Protein AF-A0A2D6DS11-F1 (afdb_monomer_lite)

Radius of gyration: 36.13 Å; chains: 1; bounding box: 63×79×115 Å

Foldseek 3Di:
DVVVVVVVVLLVVLCVLLDVVLNVVLVVLVVVLVVLVVVLVVLCFAAFDDFCQLVQLLVLCVVDPPNLVLLQAAQDDLVVLLVVLCVSRPDNRHNVLVSVLSSVSSNGHPVVCVVDDLVVSCVVSVVSLVVSVVSLVVSLVSLVCLLVSLLVSLVSLLVCLVVVQDPPDPPVVVSVVSSVVSNVSSNVSNVVSVVVSVVSVVCSVPPSVVRSVSSVVSVVSSSVSSVVSNVPPPPPDDDDDDDDDDDDDDDDDDDDDDDDDDDDDDDDDDDDDDDDDD

pLDDT: mean 72.28, std 18.12, range [28.44, 89.31]

Secondary structure (DSSP, 8-state):
-HHHHHHHHHHHHHHHHH-HHHHHHHHHHHHHHHHHHHHHHHHHHHH---TTHHHHHHHHHHH-HHHHHHHHH----HHHHHHHHHHHSS-TTS-HHHHHHHHHHHHS-GGGTTTS-TTGGGHHHHHHHHHHHHHHHHHHHHHHHHHHHHHHHHHHHHHHHHHH--TT-S-HHHHHHHHHHHHHHHHHHHHHHHHHHHHHHHHHHHTHHHHHHHHHHHHHHHHHHHHHHHHT--STT-----------------------------------------

Structure (mmCIF, N/CA/C/O backbone):
data_AF-A0A2D6DS11-F1
#
_entry.id   AF-A0A2D6DS11-F1
#
loop_
_atom_site.group_PDB
_atom_site.id
_atom_site.type_symbol
_atom_site.label_atom_id
_atom_site.label_alt_id
_atom_site.label_comp_id
_atom_site.label_asym_id
_atom_site.label_entity_id
_atom_site.label_seq_id
_atom_site.pdbx_PDB_ins_code
_atom_site.Cartn_x
_atom_site.Cartn_y
_atom_site.Cartn_z
_atom_site.occupancy
_atom_site.B_iso_or_equiv
_atom_site.auth_seq_id
_atom_site.auth_comp_id
_atom_site.auth_asym_id
_atom_site.auth_atom_id
_atom_site.pdbx_PDB_model_num
ATOM 1 N N . MET A 1 1 ? -1.627 20.306 -13.281 1.00 49.75 1 MET A N 1
ATOM 2 C CA . MET A 1 1 ? -2.005 19.148 -14.125 1.00 49.75 1 MET A CA 1
ATOM 3 C C . MET A 1 1 ? -0.949 18.882 -15.191 1.00 49.75 1 MET A C 1
ATOM 5 O O . MET A 1 1 ? -0.806 17.739 -15.598 1.00 49.75 1 MET A O 1
ATOM 9 N N . ASP A 1 2 ? -0.158 19.887 -15.561 1.00 54.09 2 ASP A N 1
ATOM 10 C CA . ASP A 1 2 ? 0.800 19.848 -16.676 1.00 54.09 2 ASP A CA 1
ATOM 11 C C . ASP A 1 2 ? 1.932 18.827 -16.492 1.00 54.09 2 ASP A C 1
ATOM 13 O O . ASP A 1 2 ? 2.337 18.173 -17.442 1.00 54.09 2 ASP A O 1
ATOM 17 N N . PHE A 1 3 ? 2.372 18.584 -15.253 1.00 51.09 3 PHE A N 1
ATOM 18 C CA . PHE A 1 3 ? 3.376 17.553 -14.952 1.00 51.09 3 PHE A CA 1
ATOM 19 C C . PHE A 1 3 ? 2.877 16.122 -15.220 1.00 51.09 3 PHE A C 1
ATOM 21 O O . PHE A 1 3 ? 3.623 15.285 -15.715 1.00 51.09 3 PHE A O 1
ATOM 28 N N . LEU A 1 4 ? 1.605 15.836 -14.919 1.00 52.50 4 LEU A N 1
ATOM 29 C CA . LEU A 1 4 ? 1.001 14.526 -15.189 1.00 52.50 4 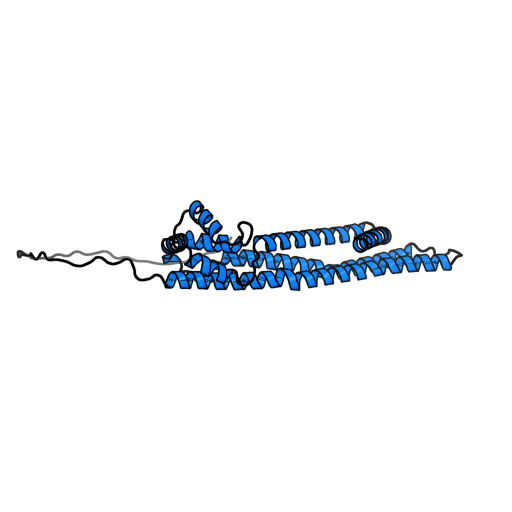LEU A CA 1
ATOM 30 C C . LEU A 1 4 ? 0.768 14.318 -16.685 1.00 52.50 4 LEU A C 1
ATOM 32 O O . LEU A 1 4 ? 0.926 13.199 -17.163 1.00 52.50 4 LEU A O 1
ATOM 36 N N . PHE A 1 5 ? 0.414 15.387 -17.401 1.00 64.31 5 PHE A N 1
ATOM 37 C CA . PHE A 1 5 ? 0.236 15.354 -18.848 1.00 64.31 5 PHE A CA 1
ATOM 38 C C . PHE A 1 5 ? 1.570 15.113 -19.561 1.00 64.31 5 PHE A C 1
ATOM 40 O O . PHE A 1 5 ? 1.657 14.190 -20.363 1.00 64.31 5 PHE A O 1
ATOM 47 N N . HIS A 1 6 ? 2.631 15.826 -19.164 1.00 61.16 6 HIS A N 1
ATOM 48 C CA . HIS A 1 6 ? 3.979 15.573 -19.669 1.00 61.16 6 HIS A CA 1
ATOM 49 C C . HIS A 1 6 ? 4.451 14.154 -19.373 1.00 61.16 6 HIS A C 1
ATOM 51 O O . HIS A 1 6 ? 4.931 13.492 -20.279 1.00 61.16 6 HIS A O 1
ATOM 57 N N . ILE A 1 7 ? 4.249 13.635 -18.155 1.00 62.66 7 ILE A N 1
ATOM 58 C CA . ILE A 1 7 ? 4.592 12.237 -17.856 1.00 62.66 7 ILE A CA 1
ATOM 59 C C . ILE A 1 7 ? 3.865 11.277 -18.797 1.00 62.66 7 ILE A C 1
ATOM 61 O O . ILE A 1 7 ? 4.486 10.321 -19.244 1.00 62.66 7 ILE A O 1
ATOM 65 N N . PHE A 1 8 ? 2.584 11.515 -19.095 1.00 62.72 8 PHE A N 1
ATOM 66 C CA . PHE A 1 8 ? 1.786 10.668 -19.986 1.00 62.72 8 PHE A CA 1
ATOM 67 C C . PHE A 1 8 ? 2.261 10.730 -21.441 1.00 62.72 8 PHE A C 1
ATOM 69 O O . PHE A 1 8 ? 2.327 9.701 -22.110 1.00 62.72 8 PHE A O 1
ATOM 76 N N . GLU A 1 9 ? 2.619 11.922 -21.911 1.00 64.31 9 GLU A N 1
ATOM 77 C CA . GLU A 1 9 ? 3.164 12.162 -23.246 1.00 64.31 9 GLU A CA 1
ATOM 78 C C . GLU A 1 9 ? 4.527 11.477 -23.405 1.00 64.31 9 GLU A C 1
ATOM 80 O O . GLU A 1 9 ? 4.703 10.656 -24.305 1.00 64.31 9 GLU A O 1
ATOM 85 N N . THR A 1 10 ? 5.428 11.660 -22.433 1.00 61.72 10 THR A N 1
ATOM 86 C CA . THR A 1 10 ? 6.714 10.950 -22.397 1.00 61.72 10 THR A CA 1
ATOM 87 C C . THR A 1 10 ? 6.508 9.434 -22.301 1.00 61.72 10 THR A C 1
ATOM 89 O O . THR A 1 10 ? 7.254 8.660 -22.892 1.00 61.72 10 THR A O 1
ATOM 92 N N . PHE A 1 11 ? 5.463 8.971 -21.607 1.00 64.25 11 PHE A N 1
ATOM 93 C CA . PHE A 1 11 ? 5.111 7.549 -21.547 1.00 64.25 11 PHE A CA 1
ATOM 94 C C . PHE A 1 11 ? 4.680 6.998 -22.910 1.00 64.25 11 PHE A C 1
ATOM 96 O O . PHE A 1 11 ? 5.056 5.881 -23.268 1.00 64.25 11 PHE A O 1
ATOM 103 N N . SER A 1 12 ? 3.893 7.767 -23.664 1.00 63.47 12 SER A N 1
ATOM 104 C CA . SER A 1 12 ? 3.411 7.403 -24.999 1.00 63.47 12 SER A CA 1
ATOM 105 C C . SER A 1 12 ? 4.563 7.300 -26.005 1.00 63.47 12 SER A C 1
ATOM 107 O O . SER A 1 12 ? 4.608 6.364 -26.801 1.00 63.47 12 SER A O 1
ATOM 109 N N . GLU A 1 13 ? 5.532 8.213 -25.933 1.00 62.81 13 GLU A N 1
ATOM 110 C CA . GLU A 1 13 ? 6.729 8.193 -26.787 1.00 62.81 13 GLU A CA 1
ATOM 111 C C . GLU A 1 13 ? 7.667 7.026 -26.446 1.00 62.81 13 GLU A C 1
ATOM 113 O O . GLU A 1 13 ? 8.187 6.341 -27.321 1.00 62.81 13 GLU A O 1
ATOM 118 N N . ILE A 1 14 ? 7.826 6.714 -25.162 1.00 62.84 14 ILE A N 1
ATOM 119 C CA . ILE A 1 14 ? 8.692 5.616 -24.710 1.00 62.84 14 ILE A CA 1
ATOM 120 C C . ILE A 1 14 ? 8.101 4.245 -25.031 1.00 62.84 14 ILE A C 1
ATOM 122 O O . ILE A 1 14 ? 8.820 3.297 -25.360 1.00 62.84 14 ILE A O 1
ATOM 126 N N . THR A 1 15 ? 6.778 4.119 -24.935 1.00 62.16 15 THR A N 1
ATOM 127 C CA . THR A 1 15 ? 6.083 2.860 -25.221 1.00 62.16 15 THR A CA 1
ATOM 128 C C . THR A 1 15 ? 6.059 2.533 -26.714 1.00 62.16 15 THR A C 1
ATOM 130 O O . THR A 1 15 ? 6.108 1.350 -27.063 1.00 62.16 15 THR A O 1
ATOM 133 N N . SER A 1 16 ? 6.074 3.537 -27.599 1.00 63.59 16 SER A N 1
ATOM 134 C CA . SER A 1 16 ? 6.241 3.322 -29.044 1.00 63.59 16 SER A CA 1
ATOM 135 C C . SER A 1 16 ? 7.683 2.923 -29.412 1.00 63.59 16 SER A C 1
ATOM 137 O O . SER A 1 16 ? 7.885 2.061 -30.279 1.00 63.59 16 SER A O 1
ATOM 139 N N . ALA A 1 17 ? 8.678 3.459 -28.693 1.00 62.41 17 ALA A N 1
ATOM 140 C CA . ALA A 1 17 ? 10.100 3.206 -28.923 1.00 62.41 17 ALA A CA 1
ATOM 141 C C . ALA A 1 17 ? 10.572 1.818 -28.447 1.00 62.41 17 ALA A C 1
ATOM 143 O O . ALA A 1 17 ? 11.300 1.136 -29.156 1.00 62.41 17 ALA A O 1
ATOM 144 N N . ILE A 1 18 ? 10.129 1.309 -27.298 1.00 64.44 18 ILE A N 1
ATOM 145 C CA . ILE A 1 18 ? 10.738 0.095 -26.696 1.00 64.44 18 ILE A CA 1
ATOM 146 C C . ILE A 1 18 ? 10.014 -1.204 -27.091 1.00 64.44 18 ILE A C 1
ATOM 148 O O . ILE A 1 18 ? 10.528 -2.311 -26.920 1.00 64.44 18 ILE A O 1
ATOM 152 N N . GLY A 1 19 ? 8.840 -1.068 -27.710 1.00 69.44 19 GLY A N 1
ATOM 153 C CA . GLY A 1 19 ? 8.043 -2.174 -28.224 1.00 69.44 19 GLY A CA 1
ATOM 154 C C . GLY A 1 19 ? 6.839 -2.497 -27.342 1.00 69.44 19 GLY A C 1
ATOM 155 O O . GLY A 1 19 ? 6.868 -2.417 -26.112 1.00 69.44 19 GLY A O 1
ATOM 156 N N . TRP A 1 20 ? 5.757 -2.907 -28.003 1.00 75.69 20 TRP A N 1
ATOM 157 C CA . TRP A 1 20 ? 4.436 -3.101 -27.402 1.00 75.69 20 TRP A CA 1
ATOM 158 C C . TRP A 1 20 ? 4.410 -4.111 -26.242 1.00 75.69 20 TRP A C 1
ATOM 160 O O . TRP A 1 20 ? 3.654 -3.929 -25.291 1.00 75.69 20 TRP A O 1
ATOM 170 N N . ILE A 1 21 ? 5.259 -5.144 -26.278 1.00 73.88 21 ILE A N 1
ATOM 171 C CA . ILE A 1 21 ? 5.338 -6.175 -25.228 1.00 73.88 21 ILE A CA 1
ATOM 172 C C . ILE A 1 21 ? 5.844 -5.573 -23.912 1.00 73.88 21 ILE A C 1
ATOM 174 O O . ILE A 1 21 ? 5.263 -5.815 -22.853 1.00 73.88 21 ILE A O 1
ATOM 178 N N . PHE A 1 22 ? 6.901 -4.758 -23.974 1.00 74.25 22 PHE A N 1
ATOM 179 C CA . PHE A 1 22 ? 7.454 -4.093 -22.797 1.00 74.25 22 PHE A CA 1
ATOM 180 C C . PHE A 1 22 ? 6.475 -3.060 -22.240 1.00 74.25 22 PHE A C 1
ATOM 182 O O . PHE A 1 22 ? 6.207 -3.044 -21.038 1.00 74.25 22 PHE A O 1
ATOM 189 N N . ALA A 1 23 ? 5.888 -2.253 -23.127 1.00 75.44 23 ALA A N 1
ATOM 190 C CA . ALA A 1 23 ? 4.854 -1.291 -22.772 1.00 75.44 23 ALA A CA 1
ATOM 191 C C . ALA A 1 23 ? 3.698 -1.960 -22.014 1.00 75.44 23 ALA A C 1
ATOM 193 O O . ALA A 1 23 ? 3.282 -1.481 -20.960 1.00 75.44 23 ALA A O 1
ATOM 194 N N . LEU A 1 24 ? 3.227 -3.110 -22.502 1.00 80.81 24 LEU A N 1
ATOM 195 C CA . LEU A 1 24 ? 2.146 -3.865 -21.878 1.00 80.81 24 LEU A CA 1
ATOM 196 C C . LEU A 1 24 ? 2.554 -4.411 -20.502 1.00 80.81 24 LEU A C 1
ATOM 198 O O . LEU A 1 24 ? 1.813 -4.226 -19.539 1.00 80.81 24 LEU A O 1
ATOM 202 N N . ALA A 1 25 ? 3.738 -5.017 -20.372 1.00 78.19 25 ALA A N 1
ATOM 203 C CA . ALA A 1 25 ? 4.233 -5.534 -19.092 1.00 78.19 25 ALA A CA 1
ATOM 204 C C . ALA A 1 25 ? 4.414 -4.425 -18.037 1.00 78.19 25 ALA A C 1
ATOM 206 O O . ALA A 1 25 ? 4.055 -4.597 -16.865 1.00 78.19 25 ALA A O 1
ATOM 207 N N . PHE A 1 26 ? 4.925 -3.267 -18.455 1.00 79.88 26 PHE A N 1
ATOM 208 C CA . PHE A 1 26 ? 5.102 -2.111 -17.586 1.00 79.88 26 PHE A CA 1
ATOM 209 C C . PHE A 1 26 ? 3.752 -1.511 -17.168 1.00 79.88 26 PHE A C 1
ATOM 211 O O . PHE A 1 26 ? 3.515 -1.314 -15.975 1.00 79.88 26 PHE A O 1
ATOM 218 N N . CYS A 1 27 ? 2.816 -1.333 -18.106 1.00 82.44 27 CYS A N 1
ATOM 219 C CA . CYS A 1 27 ? 1.452 -0.883 -17.813 1.00 82.44 27 CYS A CA 1
ATOM 220 C C . CYS A 1 27 ? 0.720 -1.829 -16.855 1.00 82.44 27 CYS A C 1
ATOM 222 O O . CYS A 1 27 ? 0.126 -1.370 -15.881 1.00 82.44 27 CYS A O 1
ATOM 224 N N . VAL A 1 28 ? 0.796 -3.145 -17.075 1.00 85.88 28 VAL A N 1
ATOM 225 C CA . VAL A 1 28 ? 0.201 -4.144 -16.171 1.00 85.88 28 VAL A CA 1
ATOM 226 C C . VAL A 1 28 ? 0.793 -4.017 -14.766 1.00 85.88 28 VAL A C 1
ATOM 228 O O . VAL A 1 28 ? 0.046 -4.005 -13.787 1.00 85.88 28 VAL A O 1
ATOM 231 N N . SER A 1 29 ? 2.111 -3.839 -14.652 1.00 82.88 29 SER A N 1
ATOM 232 C CA . SER A 1 29 ? 2.785 -3.645 -13.362 1.00 82.88 29 SER A CA 1
ATOM 233 C C . SER A 1 29 ? 2.299 -2.383 -12.639 1.00 82.88 29 SER A C 1
ATOM 235 O O . SER A 1 29 ? 2.034 -2.426 -11.436 1.00 82.88 29 SER A O 1
ATOM 237 N N . LEU A 1 30 ? 2.111 -1.273 -13.362 1.00 84.25 30 LEU A N 1
ATOM 238 C CA . LEU A 1 30 ? 1.575 -0.032 -12.795 1.00 84.25 30 LEU A CA 1
ATOM 239 C C . LEU A 1 30 ? 0.110 -0.153 -12.379 1.00 84.25 30 LEU A C 1
ATOM 241 O O . LEU A 1 30 ? -0.262 0.345 -11.318 1.00 84.25 30 LEU A O 1
ATOM 245 N N . VAL A 1 31 ? -0.717 -0.839 -13.170 1.00 87.81 31 VAL A N 1
ATOM 246 C CA . VAL A 1 31 ? -2.123 -1.089 -12.826 1.00 87.81 31 VAL A CA 1
ATOM 247 C C . VAL A 1 31 ? -2.218 -1.938 -11.560 1.00 87.81 31 VAL A C 1
ATOM 249 O O . VAL A 1 31 ? -2.961 -1.585 -10.645 1.00 87.81 31 VAL A O 1
ATOM 252 N N . ILE A 1 32 ? -1.425 -3.009 -11.454 1.00 88.00 32 ILE A N 1
ATOM 253 C CA . ILE A 1 32 ? -1.359 -3.836 -10.242 1.00 88.00 32 ILE A CA 1
ATOM 254 C C . ILE A 1 32 ? -0.938 -2.982 -9.040 1.00 88.00 32 ILE A C 1
ATOM 256 O O . ILE A 1 32 ? -1.587 -3.033 -7.994 1.00 88.00 32 ILE A O 1
ATOM 260 N N . LEU A 1 33 ? 0.100 -2.154 -9.190 1.00 86.62 33 LEU A N 1
ATOM 261 C CA . LEU A 1 33 ? 0.568 -1.258 -8.133 1.00 86.62 33 LEU A CA 1
ATOM 262 C C . LEU A 1 33 ? -0.535 -0.282 -7.685 1.00 86.62 33 LEU A C 1
ATOM 264 O O . LEU A 1 33 ? -0.774 -0.132 -6.485 1.00 86.62 33 LEU A O 1
ATOM 268 N N . ALA A 1 34 ? -1.249 0.331 -8.631 1.00 86.19 34 ALA A N 1
ATOM 269 C CA . ALA A 1 34 ? -2.346 1.256 -8.360 1.00 86.19 34 ALA A CA 1
ATOM 270 C C . ALA A 1 34 ? -3.523 0.575 -7.642 1.00 86.19 34 ALA A C 1
ATOM 272 O O . ALA A 1 34 ? -4.052 1.124 -6.674 1.00 86.19 34 ALA A O 1
ATOM 273 N N . ILE A 1 35 ? -3.897 -0.642 -8.054 1.00 87.75 35 ILE A N 1
ATOM 274 C CA . ILE A 1 35 ? -4.943 -1.438 -7.393 1.00 87.75 35 ILE A CA 1
ATOM 275 C C . ILE A 1 35 ? -4.539 -1.760 -5.950 1.00 87.75 35 ILE A C 1
ATOM 277 O O . ILE A 1 35 ? -5.343 -1.602 -5.028 1.00 87.75 35 ILE A O 1
ATOM 281 N N . LEU A 1 36 ? -3.291 -2.181 -5.722 1.00 86.69 36 LEU A N 1
ATOM 282 C CA . LEU A 1 36 ? -2.792 -2.491 -4.380 1.00 86.69 36 LEU A CA 1
ATOM 283 C C . LEU A 1 36 ? -2.757 -1.250 -3.477 1.00 86.69 36 LEU A C 1
ATOM 285 O O . LEU A 1 36 ? -3.145 -1.334 -2.305 1.00 86.69 36 LEU A O 1
ATOM 289 N N . LEU A 1 37 ? -2.346 -0.099 -4.018 1.00 85.94 37 LEU A N 1
ATOM 290 C CA . LEU A 1 37 ? -2.371 1.193 -3.329 1.00 85.94 37 LEU A CA 1
ATOM 291 C C . LEU A 1 37 ? -3.800 1.595 -2.953 1.00 85.94 37 LEU A C 1
ATOM 293 O O . LEU A 1 37 ? -4.064 1.877 -1.783 1.00 85.94 37 LEU A O 1
ATOM 297 N N . ALA A 1 38 ? -4.732 1.555 -3.908 1.00 85.69 38 ALA A N 1
ATOM 298 C CA . ALA A 1 38 ? -6.133 1.904 -3.686 1.00 85.69 38 ALA A CA 1
ATOM 299 C C . ALA A 1 38 ? -6.785 0.994 -2.636 1.00 85.69 38 ALA A C 1
ATOM 301 O O . ALA A 1 38 ? -7.394 1.487 -1.684 1.00 85.69 38 ALA A O 1
ATOM 302 N N . ASN A 1 39 ? -6.589 -0.323 -2.744 1.00 86.62 39 ASN A N 1
ATOM 303 C CA . ASN A 1 39 ? -7.097 -1.292 -1.772 1.00 86.62 39 ASN A CA 1
ATOM 304 C C . ASN A 1 39 ? -6.519 -1.050 -0.374 1.00 86.62 39 ASN A C 1
ATOM 306 O O . ASN A 1 39 ? -7.252 -1.082 0.618 1.00 86.62 39 ASN A O 1
ATOM 310 N N . SER A 1 40 ? -5.218 -0.765 -0.280 1.00 83.19 40 SER A N 1
ATOM 311 C CA . SER A 1 40 ? -4.571 -0.466 1.000 1.00 83.19 40 SER A CA 1
ATOM 312 C C . SER A 1 40 ? -5.107 0.833 1.604 1.00 83.19 40 SER A C 1
ATOM 314 O O . SER A 1 40 ? -5.421 0.855 2.791 1.00 83.19 40 SER A O 1
ATOM 316 N N . MET A 1 41 ? -5.303 1.888 0.803 1.00 84.12 41 MET A N 1
ATOM 317 C CA . MET A 1 41 ? -5.896 3.151 1.260 1.00 84.12 41 MET A CA 1
ATOM 318 C C . MET A 1 41 ? -7.349 2.994 1.703 1.00 84.12 41 MET A C 1
ATOM 320 O O . MET A 1 41 ? -7.733 3.555 2.727 1.00 84.12 41 MET A O 1
ATOM 324 N N . GLN A 1 42 ? -8.161 2.228 0.973 1.00 85.88 42 GLN A N 1
ATOM 325 C CA . GLN A 1 42 ? -9.547 1.964 1.359 1.00 85.88 42 GLN A CA 1
ATOM 326 C C . GLN A 1 42 ? -9.621 1.211 2.689 1.00 85.88 42 GLN A C 1
ATOM 328 O O . GLN A 1 42 ? -10.400 1.593 3.565 1.00 85.88 42 GLN A O 1
ATOM 333 N N . ARG A 1 43 ? -8.772 0.193 2.881 1.00 82.44 43 ARG A N 1
ATOM 334 C CA . ARG A 1 43 ? -8.664 -0.516 4.164 1.00 82.44 43 ARG A CA 1
ATOM 335 C C . ARG A 1 43 ? -8.208 0.425 5.276 1.00 82.44 43 ARG A C 1
ATOM 337 O O . ARG A 1 43 ? -8.847 0.468 6.321 1.00 82.44 43 ARG A O 1
ATOM 344 N N . LEU A 1 44 ? -7.187 1.246 5.037 1.00 82.88 44 LEU A N 1
ATOM 345 C CA . LEU A 1 44 ? -6.727 2.242 6.008 1.00 82.88 44 LEU A CA 1
ATOM 346 C C . LEU A 1 44 ? -7.824 3.250 6.369 1.00 82.88 44 LEU A C 1
ATOM 348 O O . LEU A 1 44 ? -7.975 3.604 7.529 1.00 82.88 44 LEU A O 1
ATOM 352 N N . LYS A 1 45 ? -8.623 3.699 5.399 1.00 84.62 45 LYS A N 1
ATOM 353 C CA . LYS A 1 45 ? -9.725 4.640 5.638 1.00 84.62 45 LYS A CA 1
ATOM 354 C C . LYS A 1 45 ? -10.847 4.010 6.468 1.00 84.62 45 LYS A C 1
ATOM 356 O O . LYS A 1 45 ? -11.466 4.705 7.269 1.00 84.62 45 LYS A O 1
ATOM 361 N N . LYS A 1 46 ? -11.108 2.715 6.269 1.00 83.50 46 LYS A N 1
ATOM 362 C CA . LYS A 1 46 ? -12.163 1.962 6.965 1.00 83.50 46 LYS A CA 1
ATOM 363 C C . LYS A 1 46 ? -11.762 1.569 8.392 1.00 83.50 46 LYS A C 1
ATOM 365 O O . LYS A 1 46 ? -12.571 1.684 9.312 1.00 83.50 46 LYS A O 1
ATOM 370 N N . TYR A 1 47 ? -10.526 1.106 8.570 1.00 81.06 47 TYR A N 1
ATOM 371 C CA . TYR A 1 47 ? -10.037 0.531 9.829 1.00 81.06 47 TYR A CA 1
ATOM 372 C C . TYR A 1 47 ? -9.133 1.470 10.632 1.00 81.06 47 TYR A C 1
ATOM 374 O O . TYR A 1 47 ? -9.043 1.322 11.846 1.00 81.06 47 TYR A O 1
ATOM 382 N N . GLY A 1 48 ? -8.491 2.440 9.980 1.00 78.00 48 GLY A N 1
ATOM 383 C CA . GLY A 1 48 ? -7.514 3.324 10.607 1.00 78.00 48 GLY A CA 1
ATOM 384 C C . GLY A 1 48 ? -8.106 4.205 11.700 1.00 78.00 48 GLY A C 1
ATOM 385 O O . GLY A 1 48 ? -9.313 4.466 11.749 1.00 78.00 48 GLY A O 1
ATOM 386 N N . CYS A 1 49 ? -7.233 4.681 12.581 1.00 82.44 49 CYS A N 1
ATOM 387 C CA . CYS A 1 49 ? -7.578 5.558 13.690 1.00 82.44 49 CYS A CA 1
ATOM 388 C C . CYS A 1 49 ? -6.617 6.738 13.814 1.00 82.44 49 CYS A C 1
ATOM 390 O O . CYS A 1 49 ? -5.538 6.773 13.225 1.00 82.44 49 CYS A O 1
ATOM 392 N N . LYS A 1 50 ? -7.055 7.736 14.579 1.00 84.00 50 LYS A N 1
ATOM 393 C CA . LYS A 1 50 ? -6.181 8.803 15.057 1.00 84.00 50 LYS A CA 1
ATOM 394 C C . LYS A 1 50 ? -5.582 8.367 16.392 1.00 84.00 50 LYS A C 1
ATOM 396 O O . LYS A 1 50 ? -6.238 7.653 17.145 1.00 84.00 50 LYS A O 1
ATOM 401 N N . ALA A 1 51 ? -4.370 8.831 16.678 1.00 83.50 51 ALA A N 1
ATOM 402 C CA . ALA A 1 51 ? -3.793 8.687 18.008 1.00 83.50 51 ALA A CA 1
ATOM 403 C C . ALA A 1 51 ? -4.684 9.396 19.047 1.00 83.50 51 ALA A C 1
ATOM 405 O O . ALA A 1 51 ? -5.219 10.472 18.767 1.00 83.50 51 ALA A O 1
ATOM 406 N N . GLY A 1 52 ? -4.844 8.790 20.220 1.00 82.56 52 GLY A N 1
ATOM 407 C CA . GLY A 1 52 ? -5.726 9.228 21.298 1.00 82.56 52 GLY A CA 1
ATOM 408 C C . GLY A 1 52 ? -7.174 8.736 21.198 1.00 82.56 52 GLY A C 1
ATOM 409 O O . GLY A 1 52 ? -7.970 9.065 22.080 1.00 82.56 52 GLY A O 1
ATOM 410 N N . LEU A 1 53 ? -7.532 7.948 20.176 1.00 85.06 53 LEU A N 1
ATOM 411 C CA . LEU A 1 53 ? -8.893 7.423 20.015 1.00 85.06 53 LEU A CA 1
ATOM 412 C C . LEU A 1 53 ? -9.295 6.516 21.185 1.00 85.06 53 LEU A C 1
ATOM 414 O O . LEU A 1 53 ? -10.430 6.595 21.641 1.00 85.06 53 LEU A O 1
ATOM 418 N N . ALA A 1 54 ? -8.390 5.679 21.691 1.00 84.81 54 ALA A N 1
ATOM 419 C CA . ALA A 1 54 ? -8.653 4.784 22.814 1.00 84.81 54 ALA A CA 1
ATOM 420 C C . ALA A 1 54 ? -9.004 5.560 24.088 1.00 84.81 54 ALA A C 1
ATOM 422 O O . ALA A 1 54 ? -9.934 5.192 24.805 1.00 84.81 54 ALA A O 1
ATOM 423 N N . ARG A 1 55 ? -8.301 6.670 24.346 1.00 86.19 55 ARG A N 1
ATOM 424 C CA . ARG A 1 55 ? -8.585 7.563 25.478 1.00 86.19 55 ARG A CA 1
ATOM 425 C C . ARG A 1 55 ? -9.929 8.272 25.307 1.00 86.19 55 ARG A C 1
ATOM 427 O O . ARG A 1 55 ? -10.680 8.374 26.274 1.00 86.19 55 ARG A O 1
ATOM 434 N N . GLU A 1 56 ? -10.249 8.729 24.097 1.00 86.19 56 GLU A N 1
ATOM 435 C CA . GLU A 1 56 ? -11.559 9.322 23.802 1.00 86.19 56 GLU A CA 1
ATOM 436 C C . GLU A 1 56 ? -12.689 8.301 24.001 1.00 86.19 56 GLU A C 1
ATOM 438 O O . GLU A 1 56 ? -13.688 8.600 24.655 1.00 86.19 56 GLU A O 1
ATOM 443 N N . LEU A 1 57 ? -12.507 7.071 23.507 1.00 85.19 57 LEU A N 1
ATOM 444 C CA . LEU A 1 57 ? -13.452 5.976 23.718 1.00 85.19 57 LEU A CA 1
ATOM 445 C C . LEU A 1 57 ? -13.615 5.658 25.206 1.00 85.19 57 LEU A C 1
ATOM 447 O O . LEU A 1 57 ? -14.748 5.505 25.648 1.00 85.19 57 LEU A O 1
ATOM 451 N N . LYS A 1 58 ? -12.529 5.622 25.993 1.00 86.06 58 LYS A N 1
ATOM 452 C CA . LYS A 1 58 ? -12.601 5.433 27.453 1.00 86.06 58 LYS A CA 1
ATOM 453 C C . LYS A 1 58 ? -13.498 6.488 28.108 1.00 86.06 58 LYS A C 1
ATOM 455 O O . LYS A 1 58 ? -14.386 6.121 28.871 1.00 86.06 58 LYS A O 1
ATOM 460 N N . SER A 1 59 ? -13.299 7.771 27.788 1.00 86.69 59 SER A N 1
ATOM 461 C CA . SER A 1 59 ? -14.127 8.869 28.323 1.00 86.69 59 SER A CA 1
ATOM 462 C C . SER A 1 59 ? -15.604 8.653 28.005 1.00 86.69 59 SER A C 1
ATOM 464 O O . SER A 1 59 ? -16.446 8.664 28.895 1.00 86.69 59 SER A O 1
ATOM 466 N N . ARG A 1 60 ? -15.917 8.347 26.741 1.00 85.75 60 ARG A N 1
ATOM 467 C CA . ARG A 1 60 ? -17.298 8.144 26.282 1.00 85.75 60 ARG A CA 1
ATOM 468 C C . ARG A 1 60 ? -17.957 6.894 26.870 1.00 85.75 60 ARG A C 1
ATOM 470 O O . ARG A 1 60 ? -19.164 6.893 27.093 1.00 85.75 60 ARG A O 1
ATOM 477 N N . ILE A 1 61 ? -17.185 5.834 27.116 1.00 85.12 61 ILE A N 1
ATOM 478 C CA . ILE A 1 61 ? -17.661 4.623 27.800 1.00 85.12 61 ILE A CA 1
ATOM 479 C C . ILE A 1 61 ? -18.034 4.951 29.249 1.00 85.12 61 ILE A C 1
ATOM 481 O O . ILE A 1 61 ? -19.106 4.552 29.695 1.00 85.12 61 ILE A O 1
ATOM 485 N N . LEU A 1 62 ? -17.189 5.709 29.956 1.00 84.44 62 LEU A N 1
ATOM 486 C CA . LEU A 1 62 ? -17.437 6.125 31.341 1.00 84.44 62 LEU A CA 1
ATOM 487 C C . LEU A 1 62 ? -18.613 7.104 31.464 1.00 84.44 62 LEU A C 1
ATOM 489 O O . LEU A 1 62 ? -19.380 7.029 32.419 1.00 84.44 62 LEU A O 1
ATOM 493 N N . GLU A 1 63 ? -18.787 7.997 30.491 1.00 86.50 63 GLU A N 1
ATOM 494 C CA . GLU A 1 63 ? -19.911 8.940 30.445 1.00 86.50 63 GLU A CA 1
ATOM 495 C C . GLU A 1 63 ? -21.251 8.250 30.129 1.00 86.50 63 GLU A C 1
ATOM 497 O O . GLU A 1 63 ? -22.312 8.707 30.562 1.00 86.50 63 GLU A O 1
ATOM 502 N N . SER A 1 64 ? -21.231 7.134 29.391 1.00 83.69 64 SER A N 1
ATOM 503 C CA . SER A 1 64 ? -22.437 6.405 28.990 1.00 83.69 64 SER A CA 1
ATOM 504 C C . SER A 1 64 ? -22.794 5.305 29.987 1.00 83.69 64 SER A C 1
ATOM 506 O O . SER A 1 64 ? -22.439 4.138 29.817 1.00 83.69 64 SER A O 1
ATOM 508 N N . SER A 1 65 ? -23.599 5.652 30.995 1.00 81.62 65 SER A N 1
ATOM 509 C CA . SER A 1 65 ? -24.124 4.692 31.982 1.00 81.62 65 SER A CA 1
ATOM 510 C C . SER A 1 65 ? -24.845 3.501 31.338 1.00 81.62 65 SER A C 1
ATOM 512 O O . SER A 1 65 ? -24.754 2.373 31.822 1.00 81.62 65 SER A O 1
ATOM 514 N N . LYS A 1 66 ? -25.524 3.728 30.206 1.00 83.81 66 LYS A N 1
ATOM 515 C CA . LYS A 1 66 ? -26.225 2.685 29.451 1.00 83.81 66 LYS A CA 1
ATOM 516 C C . LYS A 1 66 ? -25.253 1.680 28.832 1.00 83.81 66 LYS A C 1
ATOM 518 O O . LYS A 1 66 ? -25.488 0.478 28.920 1.00 83.81 66 LYS A O 1
ATOM 523 N N . PHE A 1 67 ? -24.164 2.155 28.230 1.00 83.25 67 PHE A N 1
ATOM 524 C CA . PHE A 1 67 ? -23.151 1.276 27.649 1.00 83.25 67 PHE A CA 1
ATOM 525 C C . PHE A 1 67 ? -22.331 0.568 28.719 1.00 83.25 67 PHE A C 1
ATOM 527 O O . PHE A 1 67 ? -22.064 -0.618 28.584 1.00 83.25 67 PHE A O 1
ATOM 534 N N . LEU A 1 68 ? -21.988 1.266 29.801 1.00 82.31 68 LEU A N 1
ATOM 535 C CA . LEU A 1 68 ? -21.304 0.690 30.953 1.00 82.31 68 LEU A CA 1
ATOM 536 C C . LEU A 1 68 ? -22.114 -0.479 31.544 1.00 82.31 68 LEU A C 1
ATOM 538 O O . LEU A 1 68 ? -21.585 -1.565 31.755 1.00 82.31 68 LEU A O 1
ATOM 542 N N . ASN A 1 69 ? -23.429 -0.298 31.711 1.00 81.69 69 ASN A N 1
ATOM 543 C CA . ASN A 1 69 ? -24.326 -1.356 32.177 1.00 81.69 69 ASN A CA 1
ATOM 544 C C . ASN A 1 69 ? -24.406 -2.530 31.179 1.00 81.69 69 ASN A C 1
ATOM 546 O O . ASN A 1 69 ? -24.374 -3.689 31.581 1.00 81.69 69 ASN A O 1
ATOM 550 N N . MET A 1 70 ? -24.433 -2.256 29.869 1.00 81.50 70 MET A N 1
ATOM 551 C CA . MET A 1 70 ? -24.338 -3.306 28.843 1.00 81.50 70 MET A CA 1
ATOM 552 C C . MET A 1 70 ? -23.006 -4.066 28.888 1.00 81.50 70 MET A C 1
ATOM 554 O O . MET A 1 70 ? -22.992 -5.278 28.678 1.00 81.50 70 MET A O 1
ATOM 558 N N . LEU A 1 71 ? -21.907 -3.368 29.170 1.00 79.94 71 LEU A N 1
ATOM 559 C CA . LEU A 1 71 ? -20.570 -3.941 29.280 1.00 79.94 71 LEU A CA 1
ATOM 560 C C . LEU A 1 71 ? -20.460 -4.873 30.494 1.00 79.94 71 LEU A C 1
ATOM 562 O O . LEU A 1 71 ? -19.940 -5.974 30.351 1.00 79.94 71 LEU A O 1
ATOM 566 N N . TYR A 1 72 ? -21.017 -4.482 31.646 1.00 78.69 72 TYR A N 1
ATOM 567 C CA . TYR A 1 72 ? -21.062 -5.335 32.841 1.00 78.69 72 TYR A CA 1
ATOM 568 C C . TYR A 1 72 ? -22.014 -6.521 32.698 1.00 78.69 72 TYR A C 1
ATOM 570 O O . TYR A 1 72 ? -21.699 -7.629 33.128 1.00 78.69 72 TYR A O 1
ATOM 578 N N . ARG A 1 73 ? -23.193 -6.305 32.103 1.00 79.38 73 ARG A N 1
ATOM 579 C CA . ARG A 1 73 ? -24.202 -7.359 31.943 1.00 79.38 73 ARG A CA 1
ATOM 580 C C . ARG A 1 73 ? -23.739 -8.438 30.962 1.00 79.38 73 ARG A C 1
ATOM 582 O O . ARG A 1 73 ? -24.053 -9.61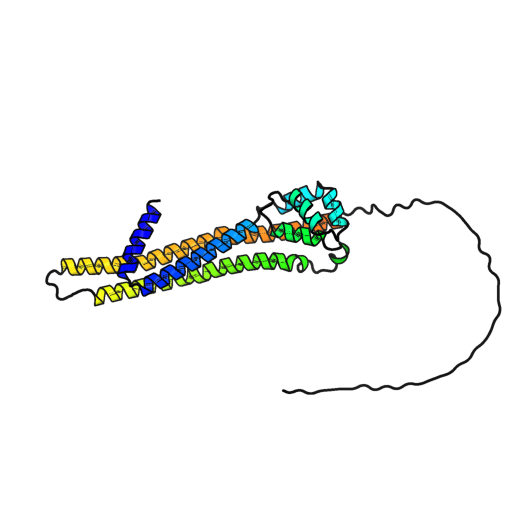1 31.159 1.00 79.38 73 ARG A O 1
ATOM 589 N N . GLY A 1 74 ? -22.991 -8.040 29.929 1.00 75.31 74 GLY A N 1
ATOM 590 C CA . GLY A 1 74 ? -22.570 -8.915 28.839 1.00 75.31 74 GLY A CA 1
ATOM 591 C C . GLY A 1 74 ? -23.753 -9.537 28.083 1.00 75.31 74 GLY A C 1
ATOM 592 O O . GLY A 1 74 ? -24.922 -9.270 28.367 1.00 75.31 74 GLY A O 1
ATOM 593 N N . ASN A 1 75 ? -23.442 -10.383 27.098 1.00 75.75 75 ASN A N 1
ATOM 594 C CA . ASN A 1 75 ? -24.421 -11.140 26.304 1.00 75.75 75 ASN A CA 1
ATOM 595 C C . ASN A 1 75 ? -25.538 -10.278 25.665 1.00 75.75 75 ASN A C 1
ATOM 597 O O . ASN A 1 75 ? -26.710 -10.657 25.627 1.00 75.75 75 ASN A O 1
ATOM 601 N N . VAL A 1 76 ? -25.181 -9.087 25.180 1.00 78.31 76 VAL A N 1
ATOM 602 C CA . VAL A 1 76 ? -26.123 -8.145 24.563 1.00 78.31 76 VAL A CA 1
ATOM 603 C C . VAL A 1 76 ? -26.389 -8.529 23.108 1.00 78.31 76 VAL A C 1
ATOM 605 O O . VAL A 1 76 ? -25.468 -8.842 22.349 1.00 78.31 76 VAL A O 1
ATOM 608 N N . HIS A 1 77 ? -27.654 -8.461 22.680 1.00 78.00 77 HIS A N 1
ATOM 609 C CA . HIS A 1 77 ? -28.021 -8.704 21.286 1.00 78.00 77 HIS A CA 1
ATOM 610 C C . HIS A 1 77 ? -27.294 -7.743 20.334 1.00 78.00 77 HIS A C 1
ATOM 612 O O . HIS A 1 77 ? -27.272 -6.528 20.536 1.00 78.00 77 HIS A O 1
ATOM 618 N N . ALA A 1 78 ? -26.775 -8.282 19.226 1.00 73.81 78 ALA A N 1
ATOM 619 C CA . ALA A 1 78 ? -25.973 -7.539 18.249 1.00 73.81 78 ALA A CA 1
ATOM 620 C C . ALA A 1 78 ? -26.655 -6.265 17.708 1.00 73.81 78 ALA A C 1
ATOM 622 O O . ALA A 1 78 ? -25.983 -5.273 17.425 1.00 73.81 78 ALA A O 1
ATOM 623 N N . ALA A 1 79 ? -27.988 -6.264 17.591 1.00 77.06 79 ALA A N 1
ATOM 624 C CA . ALA A 1 79 ? -28.754 -5.102 17.138 1.00 77.06 79 ALA A CA 1
ATOM 625 C C . ALA A 1 79 ? -28.766 -3.951 18.162 1.00 77.06 79 ALA A C 1
ATOM 627 O O . ALA A 1 79 ? -28.748 -2.784 17.773 1.00 77.06 79 ALA A O 1
ATOM 628 N N . GLU A 1 80 ? -28.785 -4.268 19.456 1.00 78.50 80 GLU A N 1
ATOM 629 C CA . GLU A 1 80 ? -28.771 -3.283 20.540 1.00 78.50 80 GLU A CA 1
ATOM 630 C C . GLU A 1 80 ? -27.348 -2.773 20.793 1.00 78.50 80 GLU A C 1
ATOM 632 O O . GLU A 1 80 ? -27.121 -1.562 20.796 1.00 78.50 80 GLU A O 1
ATOM 637 N N . ALA A 1 81 ? -26.370 -3.686 20.835 1.00 77.56 81 ALA A N 1
ATOM 638 C CA . ALA A 1 81 ? -24.948 -3.352 20.889 1.00 77.56 81 ALA A CA 1
ATOM 639 C C . ALA A 1 81 ? -24.536 -2.444 19.717 1.00 77.56 81 ALA A C 1
ATOM 641 O O . ALA A 1 81 ? -23.854 -1.437 19.896 1.00 77.56 81 ALA A O 1
ATOM 642 N N . GLY A 1 82 ? -25.004 -2.752 18.503 1.00 76.12 82 GLY A N 1
ATOM 643 C CA . GLY A 1 82 ? -24.704 -1.971 17.308 1.00 76.12 82 GLY A CA 1
ATOM 644 C C . GLY A 1 82 ? -25.227 -0.533 17.356 1.00 76.12 82 GLY A C 1
ATOM 645 O O . GLY A 1 82 ? -24.551 0.353 16.831 1.00 76.12 82 GLY A O 1
ATOM 646 N N . LYS A 1 83 ? -26.390 -0.295 17.978 1.00 81.75 83 LYS A N 1
ATOM 647 C CA . LYS A 1 83 ? -26.956 1.053 18.143 1.00 81.75 83 LYS A CA 1
ATOM 648 C C . LYS A 1 83 ? -26.136 1.879 19.125 1.00 81.75 83 LYS A C 1
ATOM 650 O O . LYS A 1 83 ? -25.787 3.007 18.790 1.00 81.75 83 LYS A O 1
ATOM 655 N N . GLU A 1 84 ? -25.758 1.317 20.273 1.00 81.00 84 GLU A N 1
ATOM 656 C CA . GLU A 1 84 ? -24.975 2.089 21.247 1.00 81.00 84 GLU A CA 1
ATOM 657 C C . GLU A 1 84 ? -23.521 2.293 20.864 1.00 81.00 84 GLU A C 1
ATOM 659 O O . GLU A 1 84 ? -22.965 3.367 21.099 1.00 81.00 84 GLU A O 1
ATOM 664 N N . LEU A 1 85 ? -22.914 1.339 20.160 1.00 80.81 85 LEU A N 1
ATOM 665 C CA . LEU A 1 85 ? -21.602 1.583 19.577 1.00 80.81 85 LEU A CA 1
ATOM 666 C C . LEU A 1 85 ? -21.607 2.766 18.602 1.00 80.81 85 LEU A C 1
ATOM 668 O O . LEU A 1 85 ? -20.622 3.495 18.535 1.00 80.81 85 LEU A O 1
ATOM 672 N N . MET A 1 86 ? -22.700 2.995 17.866 1.00 79.56 86 MET A N 1
ATOM 673 C CA . MET A 1 86 ? -22.804 4.166 16.987 1.00 79.56 86 MET A CA 1
ATOM 674 C C . MET A 1 86 ? -22.915 5.497 17.738 1.00 79.56 86 MET A C 1
ATOM 676 O O . MET A 1 86 ? -22.679 6.536 17.121 1.00 79.56 86 MET A O 1
ATOM 680 N N . HIS A 1 87 ? -23.281 5.485 19.021 1.00 78.31 87 HIS A N 1
ATOM 681 C CA . HIS A 1 87 ? -23.320 6.682 19.861 1.00 78.31 87 HIS A CA 1
ATOM 682 C C . HIS A 1 87 ? -21.965 6.986 20.511 1.00 78.31 87 HIS A C 1
ATOM 684 O O . HIS A 1 87 ? -21.635 8.152 20.723 1.00 78.31 87 HIS A O 1
ATOM 690 N N . ILE A 1 88 ? -21.163 5.955 20.781 1.00 79.25 88 ILE A N 1
ATOM 691 C CA . ILE A 1 88 ? -19.850 6.099 21.426 1.00 79.25 88 ILE A CA 1
ATOM 692 C C . ILE A 1 88 ? -18.732 6.326 20.417 1.00 79.25 88 ILE A C 1
ATOM 694 O O . ILE A 1 88 ? -17.775 7.035 20.720 1.00 79.25 88 ILE A O 1
ATOM 698 N N . LEU A 1 89 ? -18.829 5.766 19.211 1.00 80.75 89 LEU A N 1
ATOM 699 C CA . LEU A 1 89 ? -17.809 6.010 18.201 1.00 80.75 89 LEU A CA 1
ATOM 700 C C . LEU A 1 89 ? -17.949 7.431 17.623 1.00 80.75 89 LEU A C 1
ATOM 702 O O . LEU A 1 89 ? -19.026 7.794 17.148 1.00 80.75 89 LEU A O 1
ATOM 706 N N . PRO A 1 90 ? -16.859 8.221 17.582 1.00 71.19 90 PRO A N 1
ATOM 707 C CA . PRO A 1 90 ? -16.895 9.598 17.090 1.00 71.19 90 PRO A CA 1
ATOM 708 C C . PRO A 1 90 ? -17.212 9.713 15.588 1.00 71.19 90 PRO A C 1
ATOM 710 O O . PRO A 1 90 ? -17.644 10.771 15.135 1.00 71.19 90 PRO A O 1
ATOM 713 N N . ASP A 1 91 ? -17.031 8.645 14.802 1.00 74.25 91 ASP A N 1
ATOM 714 C CA . ASP A 1 91 ? -17.337 8.621 13.368 1.00 74.25 91 ASP A CA 1
ATOM 715 C C . ASP A 1 91 ? -17.980 7.280 12.970 1.00 74.25 91 ASP A C 1
ATOM 717 O O . ASP A 1 91 ? -17.364 6.221 13.081 1.00 74.25 91 ASP A O 1
ATOM 721 N N . LYS A 1 92 ? -19.229 7.326 12.487 1.00 67.44 92 LYS A N 1
ATOM 722 C CA . LYS A 1 92 ? -20.058 6.139 12.190 1.00 67.44 92 LYS A CA 1
ATOM 723 C C . LYS A 1 92 ? -19.513 5.275 11.048 1.00 67.44 92 LYS A C 1
ATOM 725 O O . LYS A 1 92 ? -19.855 4.096 10.961 1.00 67.44 92 LYS A O 1
ATOM 730 N N . ASN A 1 93 ? -18.687 5.857 10.178 1.00 67.12 93 ASN A N 1
ATOM 731 C CA . ASN A 1 93 ? -18.160 5.201 8.979 1.00 67.12 93 ASN A CA 1
ATOM 732 C C . ASN A 1 93 ? -16.663 4.868 9.076 1.00 67.12 93 ASN A C 1
ATOM 734 O O . ASN A 1 93 ? -16.096 4.336 8.119 1.00 67.12 93 ASN A O 1
ATOM 738 N N . LYS A 1 94 ? -16.017 5.180 10.204 1.00 69.81 94 LYS A N 1
ATOM 739 C CA . LYS A 1 94 ? -14.598 4.894 10.457 1.00 69.81 94 LYS A CA 1
ATOM 740 C C . LYS A 1 94 ? -14.448 4.028 11.704 1.00 69.81 94 LYS A C 1
ATOM 742 O O . LYS A 1 94 ? -15.401 3.819 12.446 1.00 69.81 94 LYS A O 1
ATOM 747 N N . HIS A 1 95 ? -13.241 3.510 11.924 1.00 80.88 95 HIS A N 1
ATOM 748 C CA . HIS A 1 95 ? -12.896 2.742 13.125 1.00 80.88 95 HIS A CA 1
ATOM 749 C C . HIS A 1 95 ? -13.677 1.425 13.260 1.00 80.88 95 HIS A C 1
ATOM 751 O O . HIS A 1 95 ? -13.986 0.988 14.368 1.00 80.88 95 HIS A O 1
ATOM 757 N N . LEU A 1 96 ? -13.967 0.761 12.130 1.00 80.06 96 LEU A N 1
ATOM 758 C CA . LEU A 1 96 ? -14.697 -0.514 12.123 1.00 80.06 96 LEU A CA 1
ATOM 759 C C . LEU A 1 96 ? -14.021 -1.568 13.015 1.00 80.06 96 LEU A C 1
ATOM 761 O O . LEU A 1 96 ? -14.707 -2.341 13.667 1.00 80.06 96 LEU A O 1
ATOM 765 N N . LEU A 1 97 ? -12.688 -1.536 13.090 1.00 82.06 97 LEU A N 1
ATOM 766 C CA . LEU A 1 97 ? -11.896 -2.430 13.932 1.00 82.06 97 LEU A CA 1
ATOM 767 C C . LEU A 1 97 ? -12.247 -2.268 15.421 1.00 82.06 97 LEU A C 1
ATOM 769 O O . LEU A 1 97 ? -12.536 -3.243 16.102 1.00 82.06 97 LEU A O 1
ATOM 773 N N . PHE A 1 98 ? -12.300 -1.027 15.911 1.00 82.25 98 PHE A N 1
ATOM 774 C CA . PHE A 1 98 ? -12.667 -0.714 17.297 1.00 82.25 98 PHE A CA 1
ATOM 775 C C . PHE A 1 98 ? -14.139 -1.030 17.576 1.00 82.25 98 PHE A C 1
ATOM 777 O O . PHE A 1 98 ? -14.497 -1.429 18.684 1.00 82.25 98 PHE A O 1
ATOM 784 N N . ARG A 1 99 ? -14.992 -0.887 16.554 1.00 82.31 99 ARG A N 1
ATOM 785 C CA . ARG A 1 99 ? -16.407 -1.249 16.627 1.00 82.31 99 ARG A CA 1
ATOM 786 C C . ARG A 1 99 ? -16.606 -2.756 16.784 1.00 82.31 99 ARG A C 1
ATOM 788 O O . ARG A 1 99 ? -17.379 -3.191 17.631 1.00 82.31 99 ARG A O 1
ATOM 795 N N . GLU A 1 100 ? -15.935 -3.548 15.957 1.00 80.75 100 GLU A N 1
ATOM 796 C CA . GLU A 1 100 ? -15.993 -5.011 16.019 1.00 80.75 100 GLU A CA 1
ATOM 797 C C . GLU A 1 100 ? -15.416 -5.522 17.342 1.00 80.75 100 GLU A C 1
ATOM 799 O O . GLU A 1 100 ? -16.048 -6.357 17.992 1.00 80.75 100 GLU A O 1
ATOM 804 N N . PHE A 1 101 ? -14.307 -4.930 17.795 1.00 82.81 101 PHE A N 1
ATOM 805 C CA . PHE A 1 101 ? -13.699 -5.217 19.090 1.00 82.81 101 PHE A CA 1
ATOM 806 C C . PHE A 1 101 ? -14.678 -4.983 20.251 1.00 82.81 101 PHE A C 1
ATOM 808 O O . PHE A 1 101 ? -15.032 -5.917 20.964 1.00 82.81 101 PHE A O 1
ATOM 815 N N . LEU A 1 102 ? -15.201 -3.762 20.412 1.00 81.38 102 LEU A N 1
ATOM 816 C CA . LEU A 1 102 ? -16.146 -3.444 21.493 1.00 81.38 102 LEU A CA 1
ATOM 817 C C . LEU A 1 102 ? -17.448 -4.253 21.395 1.00 81.38 102 LEU A C 1
ATOM 819 O O . LEU A 1 102 ? -17.974 -4.703 22.411 1.00 81.38 102 LEU A O 1
ATOM 823 N N . GLY A 1 103 ? -17.959 -4.487 20.182 1.00 80.06 103 GLY A N 1
ATOM 824 C CA . GLY A 1 103 ? -19.142 -5.321 19.970 1.00 80.06 103 GLY A CA 1
ATOM 825 C C . GLY A 1 103 ? -18.951 -6.753 20.477 1.00 80.06 103 GLY A C 1
ATOM 826 O O . GLY A 1 103 ? -19.875 -7.333 21.048 1.00 80.06 103 GLY A O 1
ATOM 827 N N . ARG A 1 104 ? -17.741 -7.311 20.343 1.00 77.75 104 ARG A N 1
ATOM 828 C CA . ARG A 1 104 ? -17.410 -8.636 20.882 1.00 77.75 104 ARG A CA 1
ATOM 829 C C . ARG A 1 104 ? -17.404 -8.669 22.399 1.00 77.75 104 ARG A C 1
ATOM 831 O O . ARG A 1 104 ? -17.942 -9.625 22.955 1.00 77.75 104 ARG A O 1
ATOM 838 N N . PHE A 1 105 ? -16.871 -7.635 23.048 1.00 76.06 105 PHE A N 1
ATOM 839 C CA . PHE A 1 105 ? -16.918 -7.515 24.508 1.00 76.06 105 PHE A CA 1
ATOM 840 C C . PHE A 1 105 ? -18.360 -7.487 25.020 1.00 76.06 105 PHE A C 1
ATOM 842 O O . PHE A 1 105 ? -18.683 -8.223 25.941 1.00 76.06 105 PHE A O 1
ATOM 849 N N . LEU A 1 106 ? -19.255 -6.743 24.364 1.00 77.88 106 LEU A N 1
ATOM 850 C CA . LEU A 1 106 ? -20.676 -6.707 24.739 1.00 77.88 106 LEU A CA 1
ATOM 851 C C . LEU A 1 106 ? -21.404 -8.037 24.506 1.00 77.88 106 LEU A C 1
ATOM 853 O O . LEU A 1 106 ? -22.347 -8.366 25.221 1.00 77.88 106 LEU A O 1
ATOM 857 N N . SER A 1 107 ? -20.999 -8.799 23.489 1.00 74.62 107 SER A N 1
ATOM 858 C CA . SER A 1 107 ? -21.636 -10.076 23.142 1.00 74.62 107 SER A CA 1
ATOM 859 C C . SER A 1 107 ? -21.224 -11.245 24.042 1.00 74.62 107 SER A C 1
ATOM 861 O O . SER A 1 107 ? -21.871 -12.288 24.011 1.00 74.62 107 SER A O 1
ATOM 863 N N . ARG A 1 108 ? -20.152 -11.104 24.833 1.00 70.44 108 ARG A N 1
ATOM 864 C CA . ARG A 1 108 ? -19.615 -12.177 25.681 1.00 70.44 108 ARG A CA 1
ATOM 865 C C . ARG A 1 108 ? -19.864 -11.872 27.164 1.00 70.44 108 ARG A C 1
ATOM 867 O O . ARG A 1 108 ? -19.828 -10.711 27.554 1.00 70.44 108 ARG A O 1
ATOM 874 N N . PRO A 1 109 ? -20.133 -12.885 28.003 1.00 62.09 109 PRO A N 1
ATOM 875 C CA . PRO A 1 109 ? -20.226 -12.690 29.447 1.00 62.09 109 PRO A CA 1
ATOM 876 C C . PRO A 1 109 ? -18.838 -12.413 30.045 1.00 62.09 109 PRO A C 1
ATOM 878 O O . PRO A 1 109 ? -17.879 -13.116 29.718 1.00 62.09 109 PRO A O 1
ATOM 881 N N . VAL A 1 110 ? -18.752 -11.426 30.945 1.00 60.88 110 VAL A N 1
ATOM 882 C CA . VAL A 1 110 ? -17.507 -10.927 31.572 1.00 60.88 110 VAL A CA 1
ATOM 883 C C . VAL A 1 110 ? -16.686 -12.046 32.237 1.00 60.88 110 VAL A C 1
ATOM 885 O O . VAL A 1 110 ? -15.465 -12.075 32.120 1.00 60.88 110 VAL A O 1
ATOM 888 N N . GLN A 1 111 ? -17.360 -13.046 32.813 1.00 56.84 111 GLN A N 1
ATOM 889 C CA . GLN A 1 111 ? -16.755 -14.207 33.490 1.00 56.84 111 GLN A CA 1
ATOM 890 C C . GLN A 1 111 ? -15.915 -15.119 32.572 1.00 56.84 111 GLN A C 1
ATOM 892 O O . GLN A 1 111 ? -15.076 -15.871 33.053 1.00 56.84 111 GLN A O 1
ATOM 897 N N . ASN A 1 112 ? -16.098 -15.046 31.249 1.00 54.00 112 ASN A N 1
ATOM 898 C CA . ASN A 1 112 ? -15.295 -15.802 30.279 1.00 54.00 112 ASN A CA 1
ATOM 899 C C . ASN A 1 112 ? -14.103 -15.005 29.716 1.00 54.00 112 ASN A C 1
ATOM 901 O O . ASN A 1 112 ? -13.376 -15.525 28.869 1.00 54.00 112 ASN A O 1
ATOM 905 N N . LEU A 1 113 ? -13.910 -13.744 30.126 1.00 53.78 113 LEU A N 1
ATOM 906 C CA . LEU A 1 113 ? -12.783 -12.922 29.669 1.00 53.78 113 LEU A CA 1
ATOM 907 C C . LEU A 1 113 ? -11.516 -13.116 30.509 1.00 53.78 113 LEU A C 1
ATOM 909 O O . LEU A 1 113 ? -10.424 -13.008 29.958 1.00 53.78 113 LEU A O 1
ATOM 913 N N . GLU A 1 114 ? -11.652 -13.451 31.793 1.00 51.97 114 GLU A N 1
ATOM 914 C CA . GLU A 1 114 ? -10.529 -13.730 32.705 1.00 51.97 114 GLU A CA 1
ATOM 915 C C . GLU A 1 114 ? -9.767 -15.012 32.331 1.00 51.97 114 GLU A C 1
ATOM 917 O O . GLU A 1 114 ? -8.559 -15.115 32.528 1.00 51.97 114 GLU A O 1
ATOM 922 N N . SER A 1 115 ? -10.465 -15.988 31.741 1.00 52.91 115 SER A N 1
ATOM 923 C CA . SER A 1 115 ? -9.899 -17.286 31.361 1.00 52.91 115 SER A CA 1
ATOM 924 C C . SER A 1 115 ? -9.239 -17.302 29.979 1.00 52.91 115 SER A C 1
ATOM 926 O O . SER A 1 115 ? -8.601 -18.295 29.622 1.00 52.91 115 SER A O 1
ATOM 928 N N . GLN A 1 116 ? -9.352 -16.225 29.188 1.00 51.53 116 GLN A N 1
ATOM 929 C CA . GLN A 1 116 ? -8.679 -16.139 27.892 1.00 51.53 116 GLN A CA 1
ATOM 930 C C . GLN A 1 116 ? -7.308 -15.469 28.021 1.00 51.53 116 GLN A C 1
ATOM 932 O O . GLN A 1 116 ? -7.212 -14.353 28.538 1.00 51.53 116 GLN A O 1
ATOM 937 N N . PRO A 1 117 ? -6.236 -16.079 27.476 1.00 53.59 117 PRO A N 1
ATOM 938 C CA . PRO A 1 117 ? -4.958 -15.399 27.374 1.00 53.59 117 PRO A CA 1
ATOM 939 C C . PRO A 1 117 ? -5.174 -14.116 26.577 1.00 53.59 117 PRO A C 1
ATOM 941 O O . PRO A 1 117 ? -5.755 -14.113 25.491 1.00 53.59 117 PRO A O 1
ATOM 944 N N . SER A 1 118 ? -4.720 -13.008 27.147 1.00 55.06 118 SER A N 1
ATOM 945 C CA . SER A 1 118 ? -5.153 -11.664 26.778 1.00 55.06 118 SER A CA 1
ATOM 946 C C . SER A 1 118 ? -4.909 -11.292 25.294 1.00 55.06 118 SER A C 1
ATOM 948 O O . SER A 1 118 ? -5.500 -10.343 24.784 1.00 55.06 118 SER A O 1
ATOM 950 N N . LEU A 1 119 ? -4.062 -12.026 24.568 1.00 52.09 119 LEU A N 1
ATOM 951 C CA . LEU A 1 119 ?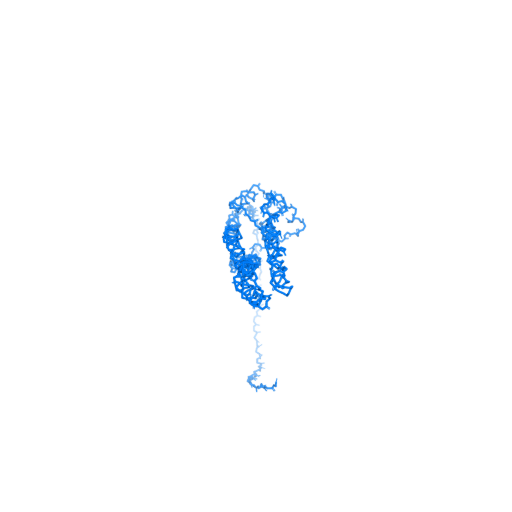 -3.821 -11.848 23.129 1.00 52.09 119 LEU A CA 1
ATOM 952 C C . LEU A 1 119 ? -4.852 -12.551 22.233 1.00 52.09 119 LEU A C 1
ATOM 954 O O . LEU A 1 119 ? -5.061 -12.124 21.100 1.00 52.09 119 LEU A O 1
ATOM 958 N N . GLN A 1 120 ? -5.524 -13.594 22.721 1.00 60.16 120 GLN A N 1
ATOM 959 C CA . GLN A 1 120 ? -6.480 -14.367 21.927 1.00 60.16 120 GLN A CA 1
ATOM 960 C C . GLN A 1 120 ? -7.789 -13.602 21.692 1.00 60.16 120 GLN A C 1
ATOM 962 O O . GLN A 1 120 ? -8.411 -13.763 20.645 1.00 60.16 120 GLN A O 1
ATOM 967 N N . SER A 1 121 ? -8.161 -12.699 22.604 1.00 63.16 121 SER A N 1
ATOM 968 C CA . SER A 1 121 ? -9.307 -11.795 22.428 1.00 63.16 121 SER A CA 1
ATOM 969 C C . SER A 1 121 ? -9.080 -10.701 21.377 1.00 63.16 121 SER A C 1
ATOM 971 O O . SER A 1 121 ? -10.051 -10.118 20.912 1.00 63.16 121 SER A O 1
ATOM 973 N N . LEU A 1 122 ? -7.821 -10.456 20.990 1.00 70.31 122 LEU A N 1
ATOM 974 C CA . LEU A 1 122 ? -7.410 -9.506 19.948 1.00 70.31 122 LEU A CA 1
ATOM 975 C C . LEU A 1 122 ? -6.998 -10.187 18.633 1.00 70.31 122 LEU A C 1
ATOM 977 O O . LEU A 1 122 ? -6.573 -9.514 17.694 1.00 70.31 122 LEU A O 1
ATOM 981 N N . SER A 1 123 ? -7.046 -11.521 18.571 1.00 77.00 123 SER A N 1
ATOM 982 C CA . SER A 1 123 ? -6.495 -12.309 17.461 1.00 77.00 123 SER A CA 1
ATOM 983 C C . SER A 1 123 ? -7.070 -11.894 16.105 1.00 77.00 123 SER A C 1
ATOM 985 O O . SER A 1 123 ? -6.344 -11.753 15.122 1.00 77.00 123 SER A O 1
ATOM 987 N N . ASP A 1 124 ? -8.375 -11.664 16.052 1.00 79.06 124 ASP A N 1
ATOM 988 C CA . ASP A 1 124 ? -9.085 -11.330 14.821 1.00 79.06 124 ASP A CA 1
ATOM 989 C C . ASP A 1 124 ? -8.803 -9.888 14.377 1.00 79.06 124 ASP A C 1
ATOM 991 O O . ASP A 1 124 ? -8.613 -9.615 13.192 1.00 79.06 124 ASP A O 1
ATOM 995 N N . GLU A 1 125 ? -8.707 -8.956 15.322 1.00 82.12 125 GLU A N 1
ATOM 996 C CA . GLU A 1 125 ? -8.331 -7.576 15.052 1.00 82.12 125 GLU A CA 1
ATOM 997 C C . GLU A 1 125 ? -6.875 -7.505 14.574 1.00 82.12 125 GLU A C 1
ATOM 999 O O . GLU A 1 125 ? -6.592 -6.864 13.561 1.00 82.12 125 GLU A O 1
ATOM 1004 N N . PHE A 1 126 ? -5.957 -8.242 15.209 1.00 82.69 126 PHE A N 1
ATOM 1005 C CA . PHE A 1 126 ? -4.581 -8.376 14.730 1.00 82.69 126 PHE A CA 1
ATOM 1006 C C . PHE A 1 126 ? -4.493 -9.076 13.373 1.00 82.69 126 PHE A C 1
ATOM 1008 O O . PHE A 1 126 ? -3.615 -8.732 12.582 1.00 82.69 126 PHE A O 1
ATOM 1015 N N . ALA A 1 127 ? -5.406 -9.993 13.041 1.00 84.44 127 ALA A N 1
ATOM 1016 C CA . ALA A 1 127 ? -5.481 -10.565 11.700 1.00 84.44 127 ALA A CA 1
ATOM 1017 C C . ALA A 1 127 ? -5.829 -9.491 10.652 1.00 84.44 127 ALA A C 1
ATOM 1019 O O . ALA A 1 127 ? -5.224 -9.463 9.576 1.00 84.44 127 ALA A O 1
ATOM 1020 N N . ILE A 1 128 ? -6.725 -8.548 10.975 1.00 83.31 128 ILE A N 1
ATOM 1021 C CA . ILE A 1 128 ? -7.031 -7.397 10.109 1.00 83.31 128 ILE A CA 1
ATOM 1022 C C . ILE A 1 128 ? -5.801 -6.491 9.971 1.00 83.31 128 ILE A C 1
ATOM 1024 O O . ILE A 1 128 ? -5.419 -6.166 8.842 1.00 83.31 128 ILE A O 1
ATOM 1028 N N . VAL A 1 129 ? -5.138 -6.135 11.078 1.00 84.38 129 VAL A N 1
ATOM 1029 C CA . VAL A 1 129 ? -3.893 -5.340 11.074 1.00 84.38 129 VAL A CA 1
ATOM 1030 C C . VAL A 1 129 ? -2.817 -6.018 10.213 1.00 84.38 129 VAL A C 1
ATOM 1032 O O . VAL A 1 129 ? -2.241 -5.396 9.317 1.00 84.38 129 VAL A O 1
ATOM 1035 N N . SER A 1 130 ? -2.601 -7.319 10.417 1.00 85.19 130 SER A N 1
ATOM 1036 C CA . SER A 1 130 ? -1.650 -8.141 9.663 1.00 85.19 130 SER A CA 1
ATOM 1037 C C . SER A 1 130 ? -1.999 -8.194 8.176 1.00 85.19 130 SER A C 1
ATOM 1039 O O . SER A 1 130 ? -1.114 -8.107 7.326 1.00 85.19 130 SER A O 1
ATOM 1041 N N . SER A 1 131 ? -3.288 -8.257 7.826 1.00 84.62 131 SER A N 1
ATOM 1042 C CA . SER A 1 131 ? -3.728 -8.234 6.427 1.00 84.62 131 SER A CA 1
ATOM 1043 C C . SER A 1 131 ? -3.360 -6.925 5.713 1.00 84.62 131 SER A C 1
ATOM 1045 O O . SER A 1 131 ? -3.004 -6.952 4.534 1.00 84.62 131 SER A O 1
ATOM 1047 N N . ILE A 1 132 ? -3.404 -5.790 6.422 1.00 83.81 132 ILE A N 1
ATOM 1048 C CA . ILE A 1 132 ? -2.982 -4.479 5.909 1.00 83.81 132 ILE A CA 1
ATOM 1049 C C . ILE A 1 132 ? -1.456 -4.446 5.786 1.00 83.81 132 ILE A C 1
ATOM 1051 O O . ILE A 1 132 ? -0.922 -4.009 4.772 1.00 83.81 132 ILE A O 1
ATOM 1055 N N . GLN A 1 133 ? -0.729 -4.966 6.775 1.00 86.62 133 GLN A N 1
ATOM 1056 C CA . GLN A 1 133 ? 0.730 -5.047 6.699 1.00 86.62 133 GLN A CA 1
ATOM 1057 C C . GLN A 1 133 ? 1.197 -5.929 5.531 1.00 86.62 133 GLN A C 1
ATOM 1059 O O . GLN A 1 133 ? 2.133 -5.562 4.819 1.00 86.62 133 GLN A O 1
ATOM 1064 N N . ARG A 1 134 ? 0.512 -7.051 5.272 1.00 86.62 134 ARG A N 1
ATOM 1065 C CA . ARG A 1 134 ? 0.760 -7.901 4.099 1.00 86.62 134 ARG A CA 1
ATOM 1066 C C . ARG A 1 134 ? 0.506 -7.160 2.792 1.00 86.62 134 ARG A C 1
ATOM 1068 O O . ARG A 1 134 ? 1.315 -7.292 1.880 1.00 86.62 134 ARG A O 1
ATOM 1075 N N . SER A 1 135 ? -0.561 -6.362 2.689 1.00 84.81 135 SER A N 1
ATOM 1076 C CA . SER A 1 135 ? -0.821 -5.592 1.464 1.00 84.81 135 SER A CA 1
ATOM 1077 C C . SER A 1 135 ? 0.251 -4.526 1.221 1.00 84.81 135 SER A C 1
ATOM 1079 O O . SER A 1 135 ? 0.714 -4.374 0.095 1.00 84.81 135 SER A O 1
ATOM 1081 N N . VAL A 1 136 ? 0.724 -3.857 2.275 1.00 86.06 136 VAL A N 1
ATOM 1082 C CA . VAL A 1 136 ? 1.852 -2.911 2.198 1.00 86.06 136 VAL A CA 1
ATOM 1083 C C . VAL A 1 136 ? 3.145 -3.621 1.795 1.00 86.06 136 VAL A C 1
ATOM 1085 O O . VAL A 1 136 ? 3.893 -3.119 0.959 1.00 86.06 136 VAL A O 1
ATOM 1088 N N . SER A 1 137 ? 3.400 -4.813 2.341 1.00 87.19 137 SER A N 1
ATOM 1089 C CA . SER A 1 137 ? 4.550 -5.628 1.943 1.00 87.19 137 SER A CA 1
ATOM 1090 C C . SER A 1 137 ? 4.472 -6.038 0.473 1.00 87.19 137 SER A C 1
ATOM 1092 O O . SER A 1 137 ? 5.481 -5.971 -0.219 1.00 87.19 137 SER A O 1
ATOM 1094 N N . ALA A 1 138 ? 3.287 -6.401 -0.025 1.00 86.44 138 ALA A N 1
ATOM 1095 C CA . ALA A 1 138 ? 3.089 -6.743 -1.430 1.00 86.44 138 ALA A CA 1
ATOM 1096 C C . ALA A 1 138 ? 3.389 -5.555 -2.359 1.00 86.44 138 ALA A C 1
ATOM 1098 O O . ALA A 1 138 ? 4.042 -5.738 -3.382 1.00 86.44 138 ALA A O 1
ATOM 1099 N N . ILE A 1 139 ? 2.989 -4.332 -1.979 1.00 86.88 139 ILE A N 1
ATOM 1100 C CA . ILE A 1 139 ? 3.339 -3.107 -2.721 1.00 86.88 139 ILE A CA 1
ATOM 1101 C C . ILE A 1 139 ? 4.860 -2.956 -2.808 1.00 86.88 139 ILE A C 1
ATOM 1103 O O . ILE A 1 139 ? 5.379 -2.738 -3.900 1.00 86.88 139 ILE A O 1
ATOM 1107 N N . ARG A 1 140 ? 5.580 -3.126 -1.691 1.00 86.69 140 ARG A N 1
ATOM 1108 C CA . ARG A 1 140 ? 7.053 -3.075 -1.682 1.00 86.69 140 ARG A CA 1
ATOM 1109 C C . ARG A 1 140 ? 7.676 -4.152 -2.558 1.00 86.69 140 ARG A C 1
ATOM 1111 O O . ARG A 1 140 ? 8.619 -3.863 -3.282 1.00 86.69 140 ARG A O 1
ATOM 1118 N N . SER A 1 141 ? 7.153 -5.376 -2.525 1.00 88.00 141 SER A N 1
ATOM 1119 C CA . SER A 1 141 ? 7.652 -6.469 -3.362 1.00 88.00 141 SER A CA 1
ATOM 1120 C C . SER A 1 141 ? 7.483 -6.172 -4.853 1.00 88.00 141 SER A C 1
ATOM 1122 O O . SER A 1 141 ? 8.426 -6.364 -5.612 1.00 88.00 141 SER A O 1
ATOM 1124 N N . VAL A 1 142 ? 6.328 -5.645 -5.273 1.00 85.38 142 VAL A N 1
ATOM 1125 C CA . VAL A 1 142 ? 6.107 -5.231 -6.671 1.00 85.38 142 VAL A CA 1
ATOM 1126 C C . VAL A 1 142 ? 7.016 -4.051 -7.031 1.00 85.38 142 VAL A C 1
ATOM 1128 O O . VAL A 1 142 ? 7.708 -4.097 -8.045 1.00 85.38 142 VAL A O 1
ATOM 1131 N N . ALA A 1 143 ? 7.092 -3.032 -6.169 1.00 87.12 143 ALA A N 1
ATOM 1132 C CA . ALA A 1 143 ? 7.961 -1.866 -6.345 1.00 87.12 143 ALA A CA 1
ATOM 1133 C C . ALA A 1 143 ? 9.457 -2.225 -6.414 1.00 87.12 143 ALA A C 1
ATOM 1135 O O . ALA A 1 143 ? 10.221 -1.565 -7.114 1.00 87.12 143 ALA A O 1
ATOM 1136 N N . ALA A 1 144 ? 9.890 -3.290 -5.736 1.00 88.25 144 ALA A N 1
ATOM 1137 C CA . ALA A 1 144 ? 11.275 -3.749 -5.766 1.00 88.25 144 ALA A CA 1
ATOM 1138 C C . ALA A 1 144 ? 11.693 -4.310 -7.134 1.00 88.25 144 ALA A C 1
ATOM 1140 O O . ALA A 1 144 ? 12.875 -4.246 -7.471 1.00 88.25 144 ALA A O 1
ATOM 1141 N N . ILE A 1 145 ? 10.741 -4.821 -7.923 1.00 87.56 145 ILE A N 1
ATOM 1142 C CA . ILE A 1 145 ? 10.987 -5.398 -9.252 1.00 87.56 145 ILE A CA 1
ATOM 1143 C C . ILE A 1 145 ? 11.003 -4.305 -10.335 1.00 87.56 145 ILE A C 1
ATOM 1145 O O . ILE A 1 145 ? 11.637 -4.480 -11.374 1.00 87.56 145 ILE A O 1
ATOM 1149 N N . LEU A 1 146 ? 10.383 -3.144 -10.085 1.00 86.06 146 LEU A N 1
ATOM 1150 C CA . LEU A 1 146 ? 10.301 -2.044 -11.055 1.00 86.06 146 LEU A CA 1
ATOM 1151 C C . LEU A 1 146 ? 11.662 -1.617 -11.634 1.00 86.06 146 LEU A C 1
ATOM 1153 O O . LEU A 1 146 ? 11.739 -1.499 -12.853 1.00 86.06 146 LEU A O 1
ATOM 1157 N N . PRO A 1 147 ? 12.746 -1.430 -10.853 1.00 88.25 147 PRO A N 1
ATOM 1158 C CA . PRO A 1 147 ? 14.052 -1.087 -11.418 1.00 88.25 147 PRO A CA 1
ATOM 1159 C C . PRO A 1 147 ? 14.599 -2.140 -12.385 1.00 88.25 147 PRO A C 1
ATOM 1161 O O . PRO A 1 147 ? 15.210 -1.780 -13.385 1.00 88.25 147 PRO A O 1
ATOM 1164 N N . ALA A 1 148 ? 14.357 -3.428 -12.119 1.00 87.06 148 ALA A N 1
ATOM 1165 C CA . ALA A 1 148 ? 14.757 -4.498 -13.029 1.00 87.06 148 ALA A CA 1
ATOM 1166 C C . ALA A 1 148 ? 13.951 -4.438 -14.335 1.00 87.06 148 ALA A C 1
ATOM 1168 O O . ALA A 1 148 ? 14.523 -4.571 -15.411 1.00 87.06 148 ALA A O 1
ATOM 1169 N N . VAL A 1 149 ? 12.646 -4.146 -14.252 1.00 85.06 149 VAL A N 1
ATOM 1170 C CA . VAL A 1 149 ? 11.810 -3.888 -15.437 1.00 85.06 149 VAL A CA 1
ATOM 1171 C C . VAL A 1 149 ? 12.323 -2.663 -16.199 1.00 85.06 149 VAL A C 1
ATOM 1173 O O . VAL A 1 149 ? 12.479 -2.729 -17.412 1.00 85.06 149 VAL A O 1
ATOM 1176 N N . GLY A 1 150 ? 12.663 -1.573 -15.507 1.00 85.69 150 GLY A N 1
ATOM 1177 C CA . GLY A 1 150 ? 13.254 -0.377 -16.114 1.00 85.69 150 GLY A CA 1
ATOM 1178 C C . GLY A 1 150 ? 14.541 -0.684 -16.883 1.00 85.69 150 GLY A C 1
ATOM 1179 O O . GLY A 1 150 ? 14.663 -0.273 -18.037 1.00 85.69 150 GLY A O 1
ATOM 1180 N N . LEU A 1 151 ? 15.433 -1.478 -16.280 1.00 88.69 151 LEU A N 1
ATOM 1181 C CA . LEU A 1 151 ? 16.690 -1.925 -16.882 1.00 88.69 151 LEU A CA 1
ATOM 1182 C C . LEU A 1 151 ? 16.447 -2.804 -18.114 1.00 88.69 151 LEU A C 1
ATOM 1184 O O . LEU A 1 151 ? 17.087 -2.596 -19.142 1.00 88.69 151 LEU A O 1
ATOM 1188 N N . CYS A 1 152 ? 15.497 -3.742 -18.054 1.00 85.75 152 CYS A N 1
ATOM 1189 C CA . CYS A 1 152 ? 15.089 -4.519 -19.228 1.00 85.75 152 CYS A CA 1
ATOM 1190 C C . CYS A 1 152 ? 14.564 -3.618 -20.354 1.00 85.75 152 CYS A C 1
ATOM 1192 O O . CYS A 1 152 ? 14.896 -3.846 -21.515 1.00 85.75 152 CYS A O 1
ATOM 1194 N N . GLY A 1 153 ? 13.792 -2.580 -20.019 1.00 83.62 153 GLY A N 1
ATOM 1195 C CA . GLY A 1 153 ? 13.331 -1.577 -20.981 1.00 83.62 153 GLY A CA 1
ATOM 1196 C C . GLY A 1 153 ? 14.486 -0.832 -21.636 1.00 83.62 153 GLY A C 1
ATOM 1197 O O . GLY A 1 153 ? 14.516 -0.700 -22.856 1.00 83.62 153 GLY A O 1
ATOM 1198 N N . THR A 1 154 ? 15.483 -0.435 -20.844 1.00 87.25 154 THR A N 1
ATOM 1199 C CA . THR A 1 154 ? 16.687 0.220 -21.358 1.00 87.25 154 THR A CA 1
ATOM 1200 C C . THR A 1 154 ? 17.463 -0.701 -22.294 1.00 87.25 154 THR A C 1
ATOM 1202 O O . THR A 1 154 ? 17.802 -0.288 -23.396 1.00 87.25 154 THR A O 1
ATOM 1205 N N . LEU A 1 155 ? 17.694 -1.963 -21.917 1.00 86.81 155 LEU A N 1
ATOM 1206 C CA . LEU A 1 155 ? 18.380 -2.931 -22.780 1.00 86.81 155 LEU A CA 1
ATOM 1207 C C . LEU A 1 155 ? 17.631 -3.167 -24.094 1.00 86.81 155 LEU A C 1
ATOM 1209 O O . LEU A 1 155 ? 18.256 -3.240 -25.148 1.00 86.81 155 LEU A O 1
ATOM 1213 N N . MET A 1 156 ? 16.301 -3.259 -24.042 1.00 83.50 156 MET A N 1
ATOM 1214 C CA . MET A 1 156 ? 15.479 -3.449 -25.234 1.00 83.50 156 MET A CA 1
ATOM 1215 C C . MET A 1 156 ? 15.493 -2.210 -26.140 1.00 83.50 156 MET A C 1
ATOM 1217 O O . MET A 1 156 ? 15.625 -2.348 -27.354 1.00 83.50 156 MET A O 1
ATOM 1221 N N . GLY A 1 157 ? 15.421 -1.006 -25.564 1.00 82.94 157 GLY A N 1
ATOM 1222 C CA . GLY A 1 157 ? 15.551 0.250 -26.307 1.00 82.94 157 GLY A CA 1
ATOM 1223 C C . GLY A 1 157 ? 16.924 0.392 -26.964 1.00 82.94 157 GLY A C 1
ATOM 1224 O O . GLY A 1 157 ? 17.008 0.683 -28.150 1.00 82.94 157 GLY A O 1
ATOM 1225 N N . MET A 1 158 ? 17.998 0.063 -26.240 1.00 86.00 158 MET A N 1
ATOM 1226 C CA . MET A 1 158 ? 19.355 0.028 -26.798 1.00 86.00 158 MET A CA 1
ATOM 1227 C C . MET A 1 158 ? 19.485 -1.003 -27.925 1.00 86.00 158 MET A C 1
ATOM 1229 O O . MET A 1 158 ? 20.062 -0.707 -28.967 1.00 86.00 158 MET A O 1
ATOM 1233 N N . PHE A 1 159 ? 18.932 -2.207 -27.750 1.00 84.94 159 PHE A N 1
ATOM 1234 C CA . PHE A 1 159 ? 18.934 -3.235 -28.792 1.00 84.94 159 PHE A CA 1
ATOM 1235 C C . PHE A 1 159 ? 18.200 -2.768 -30.055 1.00 84.94 159 PHE A C 1
ATOM 1237 O O . PHE A 1 159 ? 18.673 -3.002 -31.168 1.00 84.94 159 PHE A O 1
ATOM 1244 N N . ARG A 1 160 ? 17.071 -2.068 -29.894 1.00 80.31 160 ARG A N 1
ATOM 1245 C CA . ARG A 1 160 ? 16.338 -1.480 -31.017 1.00 80.31 160 ARG A CA 1
ATOM 1246 C C . ARG A 1 160 ? 17.134 -0.367 -31.695 1.00 80.31 160 ARG A C 1
ATOM 1248 O O . ARG A 1 160 ? 17.213 -0.389 -32.914 1.00 80.31 160 ARG A O 1
ATOM 1255 N N . ALA A 1 161 ? 17.787 0.511 -30.935 1.00 83.25 161 ALA A N 1
ATOM 1256 C CA . ALA A 1 161 ? 18.649 1.556 -31.488 1.00 83.25 161 ALA A CA 1
ATOM 1257 C C . ALA A 1 161 ? 19.728 0.951 -32.405 1.00 83.25 161 ALA A C 1
ATOM 1259 O O . ALA A 1 161 ? 19.896 1.364 -33.547 1.00 83.25 161 ALA A O 1
ATOM 1260 N N . PHE A 1 162 ? 20.404 -0.112 -31.953 1.00 83.00 162 PHE A N 1
ATOM 1261 C CA . PHE A 1 162 ? 21.446 -0.776 -32.745 1.00 83.00 162 PHE A CA 1
ATOM 1262 C C . PHE A 1 162 ? 20.930 -1.561 -33.958 1.00 83.00 162 PHE A C 1
ATOM 1264 O O . PHE A 1 162 ? 21.685 -1.761 -34.904 1.00 83.00 162 PHE A O 1
ATOM 1271 N N . THR A 1 163 ? 19.685 -2.040 -33.935 1.00 82.31 163 THR A N 1
ATOM 1272 C CA . THR A 1 163 ? 19.110 -2.848 -35.028 1.00 82.31 163 THR A CA 1
ATOM 1273 C C . THR A 1 163 ? 18.260 -2.038 -36.005 1.00 82.31 163 THR A C 1
ATOM 1275 O O . THR A 1 163 ? 18.052 -2.488 -37.128 1.00 82.31 163 THR A O 1
ATOM 1278 N N . GLY A 1 164 ? 17.768 -0.869 -35.590 1.00 73.81 164 GLY A N 1
ATOM 1279 C CA . GLY A 1 164 ? 16.946 0.035 -36.393 1.00 73.81 164 GLY A CA 1
ATOM 1280 C C . GLY A 1 164 ? 17.730 1.136 -37.106 1.00 73.81 164 GLY A C 1
ATOM 1281 O O . GLY A 1 164 ? 17.226 1.678 -38.082 1.00 73.81 164 GLY A O 1
ATOM 1282 N N . THR A 1 165 ? 18.951 1.438 -36.659 1.00 80.38 165 THR A N 1
ATOM 1283 C CA . THR A 1 165 ? 19.789 2.479 -37.270 1.00 80.38 165 THR A CA 1
ATOM 1284 C C . THR A 1 165 ? 20.423 1.985 -38.573 1.00 80.38 165 THR A C 1
ATOM 1286 O O . THR A 1 165 ? 21.135 0.977 -38.575 1.00 80.38 165 THR A O 1
ATOM 1289 N N . ASP A 1 166 ? 20.219 2.711 -39.677 1.00 80.44 166 ASP A N 1
ATOM 1290 C CA . ASP A 1 166 ? 20.903 2.435 -40.945 1.00 80.44 166 ASP A CA 1
ATOM 1291 C C . ASP A 1 166 ? 22.284 3.100 -40.973 1.00 80.44 166 ASP A C 1
ATOM 1293 O O . ASP A 1 166 ? 22.458 4.258 -41.348 1.00 80.44 166 ASP A O 1
ATOM 1297 N N . PHE A 1 167 ? 23.303 2.339 -40.579 1.00 79.38 167 PHE A N 1
ATOM 1298 C CA . PHE A 1 167 ? 24.691 2.806 -40.578 1.00 79.38 167 PHE A CA 1
ATOM 1299 C C . PHE A 1 167 ? 25.277 3.041 -41.982 1.00 79.38 167 PHE A C 1
ATOM 1301 O O . PHE A 1 167 ? 26.427 3.470 -42.083 1.00 79.38 167 PHE A O 1
ATOM 1308 N N . ASN A 1 168 ? 24.533 2.753 -43.055 1.00 79.06 168 ASN A N 1
ATOM 1309 C CA . ASN A 1 168 ? 24.962 3.031 -44.426 1.00 79.06 168 ASN A CA 1
ATOM 1310 C C . ASN A 1 168 ? 24.438 4.369 -44.969 1.00 79.06 168 ASN A C 1
ATOM 1312 O O . ASN A 1 168 ? 24.758 4.709 -46.111 1.00 79.06 168 ASN A O 1
ATOM 1316 N N . ASP A 1 169 ? 23.654 5.124 -44.193 1.00 80.00 169 ASP A N 1
ATOM 1317 C CA . ASP A 1 169 ? 23.159 6.433 -44.618 1.00 80.00 169 ASP A CA 1
ATOM 1318 C C . ASP A 1 169 ? 24.332 7.431 -44.773 1.00 80.00 169 ASP A C 1
ATOM 1320 O O . ASP A 1 169 ? 25.166 7.558 -43.867 1.00 80.00 169 ASP A O 1
ATOM 1324 N N . PRO A 1 170 ? 24.454 8.141 -45.912 1.00 79.25 170 PRO A N 1
ATOM 1325 C CA . PRO A 1 170 ? 25.474 9.172 -46.097 1.00 79.25 170 PRO A CA 1
ATOM 1326 C C . PRO A 1 170 ? 25.366 10.345 -45.105 1.00 79.25 170 PRO A C 1
ATOM 1328 O O . PRO A 1 170 ? 26.370 11.032 -44.893 1.00 79.25 170 PRO A O 1
ATOM 1331 N N . ASP A 1 171 ? 24.201 10.587 -44.492 1.00 86.50 171 ASP A N 1
ATOM 1332 C CA . ASP A 1 171 ? 24.016 11.642 -43.490 1.00 86.50 171 ASP A CA 1
ATOM 1333 C C . ASP A 1 171 ? 24.212 11.134 -42.050 1.00 86.50 171 ASP A C 1
ATOM 1335 O O . ASP A 1 171 ? 23.277 10.884 -41.284 1.00 86.50 171 ASP A O 1
ATOM 1339 N N . MET A 1 172 ? 25.481 11.042 -41.648 1.00 82.06 172 MET A N 1
ATOM 1340 C CA . MET A 1 172 ? 25.873 10.605 -40.304 1.00 82.06 172 MET A CA 1
ATOM 1341 C C . MET A 1 172 ? 25.343 11.503 -39.169 1.00 82.06 172 MET A C 1
ATOM 1343 O O . MET A 1 172 ? 25.294 11.051 -38.023 1.00 82.06 172 MET A O 1
ATOM 1347 N N . GLN A 1 173 ? 24.943 12.757 -39.438 1.00 82.88 173 GLN A N 1
ATOM 1348 C CA . GLN A 1 173 ? 24.336 13.616 -38.411 1.00 82.88 173 GLN A CA 1
ATOM 1349 C C . GLN A 1 173 ? 22.920 13.165 -38.050 1.00 82.88 173 GLN A C 1
ATOM 1351 O O . GLN A 1 173 ? 22.582 13.144 -36.862 1.00 82.88 173 GLN A O 1
ATOM 1356 N N . ASN A 1 174 ? 22.112 12.763 -39.033 1.00 83.06 174 ASN A N 1
ATOM 1357 C CA . ASN A 1 174 ? 20.772 12.233 -38.773 1.00 83.06 174 ASN A CA 1
ATOM 1358 C C . ASN A 1 174 ? 20.849 10.887 -38.052 1.00 83.06 174 ASN A C 1
ATOM 1360 O O . ASN A 1 174 ? 20.189 10.713 -37.030 1.00 83.06 174 ASN A O 1
ATOM 1364 N N . VAL A 1 175 ? 21.750 10.005 -38.497 1.00 81.81 175 VAL A N 1
ATOM 1365 C CA . VAL A 1 175 ? 22.031 8.709 -37.856 1.00 81.81 175 VAL A CA 1
ATOM 1366 C C . VAL A 1 175 ? 22.403 8.885 -36.380 1.00 81.81 175 VAL A C 1
ATOM 1368 O O . VAL A 1 175 ? 21.832 8.239 -35.504 1.00 81.81 175 VAL A O 1
ATOM 1371 N N . MET A 1 176 ? 23.335 9.794 -36.074 1.00 83.81 176 MET A N 1
ATOM 1372 C CA . MET A 1 176 ? 23.738 10.083 -34.691 1.00 83.81 176 MET A CA 1
ATOM 1373 C C . MET A 1 176 ? 22.598 10.681 -33.863 1.00 83.81 176 MET A C 1
ATOM 1375 O O . MET A 1 176 ? 22.477 10.362 -32.683 1.00 83.81 176 MET A O 1
ATOM 1379 N N . THR A 1 177 ? 21.759 11.528 -34.461 1.00 85.06 177 THR A N 1
ATOM 1380 C CA . THR A 1 177 ? 20.628 12.164 -33.770 1.00 85.06 177 THR A CA 1
ATOM 1381 C C . THR A 1 177 ? 19.544 11.144 -33.419 1.00 85.06 177 THR A C 1
ATOM 1383 O O . THR A 1 177 ? 19.071 11.131 -32.283 1.00 85.06 177 THR A O 1
ATOM 1386 N N . GLU A 1 178 ? 19.192 10.255 -34.350 1.00 79.88 178 GLU A N 1
ATOM 1387 C CA . GLU A 1 178 ? 18.207 9.187 -34.141 1.00 79.88 178 GLU A CA 1
ATOM 1388 C C . GLU A 1 178 ? 18.691 8.188 -33.083 1.00 79.88 178 GLU A C 1
ATOM 1390 O O . GLU A 1 178 ? 17.991 7.919 -32.104 1.00 79.88 178 GLU A O 1
ATOM 1395 N N . LEU A 1 179 ? 19.951 7.755 -33.186 1.00 84.25 179 LEU A N 1
ATOM 1396 C CA . LEU A 1 179 ? 20.584 6.879 -32.202 1.00 84.25 179 LEU A CA 1
ATOM 1397 C C . LEU A 1 179 ? 20.582 7.509 -30.795 1.00 84.25 179 LEU A C 1
ATOM 1399 O O . LEU A 1 179 ? 20.306 6.840 -29.797 1.00 84.25 179 LEU A O 1
ATOM 1403 N N . MET A 1 180 ? 20.882 8.808 -30.694 1.00 85.12 180 MET A N 1
ATOM 1404 C CA . MET A 1 180 ? 20.919 9.526 -29.419 1.00 85.12 180 MET A CA 1
ATOM 1405 C C . MET A 1 180 ? 19.516 9.708 -28.819 1.00 85.12 180 MET A C 1
ATOM 1407 O O . MET A 1 180 ? 19.361 9.635 -27.597 1.00 85.12 180 MET A O 1
ATOM 1411 N N . MET A 1 181 ? 18.493 9.886 -29.661 1.00 82.50 181 MET A N 1
ATOM 1412 C CA . MET A 1 181 ? 17.092 9.933 -29.241 1.00 82.50 181 MET A CA 1
ATOM 1413 C C . MET A 1 181 ? 16.630 8.580 -28.682 1.00 82.50 181 MET A C 1
ATOM 1415 O O . MET A 1 181 ? 16.047 8.530 -27.595 1.00 82.50 181 MET A O 1
ATOM 1419 N N . ASP A 1 182 ? 16.965 7.476 -29.351 1.00 80.75 182 ASP A N 1
ATOM 1420 C CA . ASP A 1 182 ? 16.639 6.123 -28.891 1.00 80.75 182 ASP A CA 1
ATOM 1421 C C . ASP A 1 182 ? 17.369 5.756 -27.591 1.00 80.75 182 ASP A C 1
ATOM 1423 O O . ASP A 1 182 ? 16.780 5.179 -26.672 1.00 80.75 182 ASP A O 1
ATOM 1427 N N . PHE A 1 183 ? 18.634 6.155 -27.441 1.00 83.50 183 PHE A N 1
ATOM 1428 C CA . PHE A 1 183 ? 19.335 6.008 -26.164 1.00 83.50 183 PHE A CA 1
ATOM 1429 C C . PHE A 1 183 ? 18.703 6.848 -25.051 1.00 83.50 183 PHE A C 1
ATOM 1431 O O . PHE A 1 183 ? 18.584 6.376 -23.916 1.00 83.50 183 PHE A O 1
ATOM 1438 N N . GLY A 1 184 ? 18.280 8.076 -25.358 1.00 84.44 184 GLY A N 1
ATOM 1439 C CA . GLY A 1 184 ? 17.599 8.954 -24.410 1.00 84.44 184 GLY A CA 1
ATOM 1440 C C . GLY A 1 184 ? 16.286 8.355 -23.903 1.00 84.44 184 GLY A C 1
ATOM 1441 O O . GLY A 1 184 ? 16.063 8.284 -22.691 1.00 84.44 184 GLY A O 1
ATOM 1442 N N . THR A 1 185 ? 15.447 7.852 -24.812 1.00 79.75 185 THR A N 1
ATOM 1443 C CA . THR A 1 185 ? 14.174 7.198 -24.458 1.00 79.75 185 THR A CA 1
ATOM 1444 C C . THR A 1 185 ? 14.398 5.900 -23.676 1.00 79.75 185 THR A C 1
ATOM 1446 O O . THR A 1 185 ? 13.717 5.660 -22.674 1.00 79.75 185 THR A O 1
ATOM 1449 N N . ALA A 1 186 ? 15.408 5.107 -24.048 1.00 83.69 186 ALA A N 1
ATOM 1450 C CA . ALA A 1 186 ? 15.802 3.899 -23.328 1.00 83.69 186 ALA A CA 1
ATOM 1451 C C . ALA A 1 186 ? 16.275 4.198 -21.897 1.00 83.69 186 ALA A C 1
ATOM 1453 O O . ALA A 1 186 ? 15.935 3.470 -20.969 1.00 83.69 186 ALA A O 1
ATOM 1454 N N . LEU A 1 187 ? 17.045 5.264 -21.671 1.00 86.31 187 LEU A N 1
ATOM 1455 C CA . LEU A 1 187 ? 17.466 5.652 -20.319 1.00 86.31 187 LEU A CA 1
ATOM 1456 C C . LEU A 1 187 ? 16.287 6.142 -19.470 1.00 86.31 187 LEU A C 1
ATOM 1458 O O . LEU A 1 187 ? 16.237 5.876 -18.262 1.00 86.31 187 LEU A O 1
ATOM 1462 N N . TRP A 1 188 ? 15.309 6.802 -20.093 1.00 83.75 188 TRP A N 1
ATOM 1463 C CA . TRP A 1 188 ? 14.146 7.317 -19.379 1.00 83.75 188 TRP A CA 1
ATOM 1464 C C . TRP A 1 188 ? 13.296 6.219 -18.734 1.00 83.75 188 TRP A C 1
ATOM 1466 O O . TRP A 1 188 ? 12.745 6.449 -17.656 1.00 83.75 188 TRP A O 1
ATOM 1476 N N . THR A 1 189 ? 13.236 5.000 -19.290 1.00 81.62 189 THR A N 1
ATOM 1477 C CA . THR A 1 189 ? 12.504 3.898 -18.630 1.00 81.62 189 THR A CA 1
ATOM 1478 C C . THR A 1 189 ? 13.078 3.531 -17.280 1.00 81.62 189 THR A C 1
ATOM 1480 O O . THR A 1 189 ? 12.324 3.289 -16.336 1.00 81.62 189 THR A O 1
ATOM 1483 N N . THR A 1 190 ? 14.405 3.497 -17.164 1.00 87.38 190 THR A N 1
ATOM 1484 C CA . THR A 1 190 ? 15.066 3.198 -15.893 1.00 87.38 190 THR A CA 1
ATOM 1485 C C . THR A 1 190 ? 14.855 4.337 -14.905 1.00 87.38 190 THR A C 1
ATOM 1487 O O . THR A 1 190 ? 14.480 4.083 -13.760 1.00 87.38 190 THR A O 1
ATOM 1490 N N . ILE A 1 191 ? 15.019 5.589 -15.345 1.00 87.19 191 ILE A N 1
ATOM 1491 C CA . ILE A 1 191 ? 14.789 6.772 -14.502 1.00 87.19 191 ILE A CA 1
ATOM 1492 C C . ILE A 1 191 ? 13.359 6.760 -13.952 1.00 87.19 191 ILE A C 1
ATOM 1494 O O . ILE A 1 191 ? 13.154 6.866 -12.742 1.00 87.19 191 ILE A O 1
ATOM 1498 N N . LEU A 1 192 ? 12.369 6.558 -14.821 1.00 84.31 192 LEU A N 1
ATOM 1499 C CA . LEU A 1 192 ? 10.965 6.534 -14.437 1.00 84.31 192 LEU A CA 1
ATOM 1500 C C . LEU A 1 192 ? 10.655 5.382 -13.472 1.00 84.31 192 LEU A C 1
ATOM 1502 O O . LEU A 1 192 ? 9.997 5.591 -12.452 1.00 84.31 192 LEU A O 1
ATOM 1506 N N . ALA A 1 193 ? 11.169 4.180 -13.741 1.00 86.44 193 ALA A N 1
ATOM 1507 C CA . ALA A 1 193 ? 10.992 3.031 -12.859 1.00 86.44 193 ALA A CA 1
ATOM 1508 C C . ALA A 1 193 ? 11.583 3.270 -11.458 1.00 86.44 193 ALA A C 1
ATOM 1510 O O . ALA A 1 193 ? 10.962 2.912 -10.452 1.00 86.44 193 ALA A O 1
ATOM 1511 N N . VAL A 1 194 ? 12.750 3.917 -11.378 1.00 89.00 194 VAL A N 1
ATOM 1512 C CA . VAL A 1 194 ? 13.378 4.302 -10.107 1.00 89.00 194 VAL A CA 1
ATOM 1513 C C . VAL A 1 194 ? 12.535 5.343 -9.376 1.00 89.00 194 VAL A C 1
ATOM 1515 O O . VAL A 1 194 ? 12.272 5.168 -8.188 1.00 89.00 194 VAL A O 1
ATOM 1518 N N . ILE A 1 195 ? 12.052 6.383 -10.064 1.00 89.25 195 ILE A N 1
ATOM 1519 C CA . ILE A 1 195 ? 11.191 7.409 -9.456 1.00 89.25 195 ILE A CA 1
ATOM 1520 C C . ILE A 1 195 ? 9.931 6.771 -8.860 1.00 89.25 195 ILE A C 1
ATOM 1522 O O . ILE A 1 195 ? 9.593 7.044 -7.707 1.00 89.25 195 ILE A O 1
ATOM 1526 N N . ILE A 1 196 ? 9.260 5.887 -9.605 1.00 86.19 196 ILE A N 1
ATOM 1527 C CA . ILE A 1 196 ? 8.040 5.213 -9.139 1.00 86.19 196 ILE A CA 1
ATOM 1528 C C . ILE A 1 196 ? 8.336 4.324 -7.927 1.00 86.19 196 ILE A C 1
ATOM 1530 O O . ILE A 1 196 ? 7.574 4.345 -6.959 1.00 86.19 196 ILE A O 1
ATOM 1534 N N . LYS A 1 197 ? 9.457 3.591 -7.932 1.00 89.31 197 LYS A N 1
ATOM 1535 C CA . LYS A 1 197 ? 9.897 2.817 -6.765 1.00 89.31 197 LYS A CA 1
ATOM 1536 C C . LYS A 1 197 ? 10.085 3.710 -5.538 1.00 89.31 197 LYS A C 1
ATOM 1538 O O . LYS A 1 197 ? 9.527 3.407 -4.489 1.00 89.31 197 LYS A O 1
ATOM 1543 N N . VAL A 1 198 ? 10.846 4.798 -5.663 1.00 89.31 198 VAL A N 1
ATOM 1544 C CA . VAL A 1 198 ? 11.120 5.717 -4.544 1.00 89.31 198 VAL A CA 1
ATOM 1545 C C . VAL A 1 198 ? 9.805 6.273 -3.994 1.00 89.31 198 VAL A C 1
ATOM 1547 O O . VAL A 1 198 ? 9.593 6.264 -2.782 1.00 89.31 198 VAL A O 1
ATOM 1550 N N . TRP A 1 199 ? 8.881 6.679 -4.865 1.00 88.00 199 TRP A N 1
ATOM 1551 C CA . TRP A 1 199 ? 7.549 7.123 -4.455 1.00 88.00 199 TRP A CA 1
ATOM 1552 C C . TRP A 1 199 ? 6.763 6.044 -3.703 1.00 88.00 199 TRP A C 1
ATOM 1554 O O . TRP A 1 199 ? 6.175 6.332 -2.658 1.00 88.00 199 TRP A O 1
ATOM 1564 N N . ALA A 1 200 ? 6.769 4.804 -4.196 1.00 87.00 200 ALA A N 1
ATOM 1565 C CA . ALA A 1 200 ? 6.107 3.684 -3.536 1.00 87.00 200 ALA A CA 1
ATOM 1566 C C . ALA A 1 200 ? 6.727 3.378 -2.160 1.00 87.00 200 ALA A C 1
ATOM 1568 O O . ALA A 1 200 ? 5.992 3.150 -1.196 1.00 87.00 200 ALA A O 1
ATOM 1569 N N . ASP A 1 201 ? 8.055 3.431 -2.040 1.00 86.62 201 ASP A N 1
ATOM 1570 C CA . ASP A 1 201 ? 8.782 3.200 -0.789 1.00 86.62 201 ASP A CA 1
ATOM 1571 C C . ASP A 1 201 ? 8.498 4.295 0.247 1.00 86.62 201 ASP A C 1
ATOM 1573 O O . ASP A 1 201 ? 8.200 3.987 1.410 1.00 86.62 201 ASP A O 1
ATOM 1577 N N . ILE A 1 202 ? 8.519 5.566 -0.172 1.00 87.62 202 ILE A N 1
ATOM 1578 C CA . ILE A 1 202 ? 8.147 6.714 0.668 1.00 87.62 202 ILE A CA 1
ATOM 1579 C C . ILE A 1 202 ? 6.706 6.548 1.148 1.00 87.62 202 ILE A C 1
ATOM 1581 O O . ILE A 1 202 ? 6.439 6.632 2.350 1.00 87.62 202 ILE A O 1
ATOM 1585 N N . TRP A 1 203 ? 5.779 6.252 0.235 1.00 86.69 203 TRP A N 1
ATOM 1586 C CA . TRP A 1 203 ? 4.375 6.060 0.576 1.00 86.69 203 TRP A CA 1
ATOM 1587 C C . TRP A 1 203 ? 4.188 4.946 1.607 1.00 86.69 203 TRP A C 1
ATOM 1589 O O . TRP A 1 203 ? 3.560 5.169 2.643 1.00 86.69 203 TRP A O 1
ATOM 1599 N N . CYS A 1 204 ? 4.767 3.767 1.360 1.00 85.19 204 CYS A N 1
ATOM 1600 C CA . CYS A 1 204 ? 4.648 2.609 2.245 1.00 85.19 204 CYS A CA 1
ATOM 1601 C C . CYS A 1 204 ? 5.218 2.877 3.642 1.00 85.19 204 CYS A C 1
ATOM 1603 O O . CYS A 1 204 ? 4.671 2.383 4.630 1.00 85.19 204 CYS A O 1
ATOM 1605 N N . SER A 1 205 ? 6.297 3.657 3.725 1.00 83.25 205 SER A N 1
ATOM 1606 C CA . SER A 1 205 ? 7.006 3.927 4.978 1.00 83.25 205 SER A CA 1
ATOM 1607 C C . SER A 1 205 ? 6.322 5.007 5.819 1.00 83.25 205 SER A C 1
ATOM 1609 O O . SER A 1 205 ? 6.183 4.838 7.029 1.00 83.25 205 SER A O 1
ATOM 1611 N N . PHE A 1 206 ? 5.830 6.086 5.203 1.00 80.38 206 PHE A N 1
ATOM 1612 C CA . PHE A 1 206 ? 5.222 7.198 5.944 1.00 80.38 206 PHE A CA 1
ATOM 1613 C C . PHE A 1 206 ? 3.717 7.052 6.176 1.00 80.38 206 PHE A C 1
ATOM 1615 O O . PHE A 1 206 ? 3.224 7.465 7.227 1.00 80.38 206 PHE A O 1
ATOM 1622 N N . GLY A 1 207 ? 2.972 6.494 5.219 1.00 79.12 207 GLY A N 1
ATOM 1623 C CA . GLY A 1 207 ? 1.514 6.435 5.302 1.00 79.12 207 GLY A CA 1
ATOM 1624 C C . GLY A 1 207 ? 1.027 5.187 6.044 1.00 79.12 207 GLY A C 1
ATOM 1625 O O . GLY A 1 207 ? 0.721 5.257 7.238 1.00 79.12 207 GLY A O 1
ATOM 1626 N N . PRO A 1 208 ? 0.939 4.031 5.363 1.00 81.50 208 PRO A N 1
ATOM 1627 C CA . PRO A 1 208 ? 0.342 2.823 5.920 1.00 81.50 208 PRO A CA 1
ATOM 1628 C C . PRO A 1 208 ? 1.059 2.278 7.154 1.00 81.50 208 PRO A C 1
ATOM 1630 O O . PRO A 1 208 ? 0.393 1.898 8.111 1.00 81.50 208 PRO A O 1
ATOM 1633 N N . GLN A 1 209 ? 2.395 2.262 7.172 1.00 81.62 209 GLN A N 1
ATOM 1634 C CA . GLN A 1 209 ? 3.150 1.675 8.284 1.00 81.62 209 GLN A CA 1
ATOM 1635 C C . GLN A 1 209 ? 2.962 2.452 9.593 1.00 81.62 209 GLN A C 1
ATOM 1637 O O . GLN A 1 209 ? 2.748 1.848 10.644 1.00 81.62 209 GLN A O 1
ATOM 1642 N N . ARG A 1 210 ? 2.948 3.788 9.528 1.00 83.38 210 ARG A N 1
ATOM 1643 C CA . ARG A 1 210 ? 2.659 4.635 10.693 1.00 83.38 210 ARG A CA 1
ATOM 1644 C C . ARG A 1 210 ? 1.232 4.428 11.199 1.00 83.38 210 ARG A C 1
ATOM 1646 O O . ARG A 1 210 ? 1.022 4.295 12.399 1.00 83.38 210 ARG A O 1
ATOM 1653 N N . GLN A 1 211 ? 0.261 4.363 10.292 1.00 83.94 211 GLN A N 1
ATOM 1654 C CA . GLN A 1 211 ? -1.149 4.146 10.632 1.00 83.94 211 GLN A CA 1
ATOM 1655 C C . GLN A 1 211 ? -1.390 2.766 11.258 1.00 83.94 211 GLN A C 1
ATOM 1657 O O . GLN A 1 211 ? -2.118 2.655 12.237 1.00 83.94 211 GLN A O 1
ATOM 1662 N N . VAL A 1 212 ? -0.731 1.725 10.744 1.00 85.56 212 VAL A N 1
ATOM 1663 C CA . VAL A 1 212 ? -0.759 0.370 11.315 1.00 85.56 212 VAL A CA 1
ATOM 1664 C C . VAL A 1 212 ? -0.165 0.345 12.725 1.00 85.56 212 VAL A C 1
ATOM 1666 O O . VAL A 1 212 ? -0.744 -0.281 13.611 1.00 85.56 212 VAL A O 1
ATOM 1669 N N . SER A 1 213 ? 0.938 1.064 12.959 1.00 85.62 213 SER A N 1
ATOM 1670 C CA . SER A 1 213 ? 1.541 1.176 14.293 1.00 85.62 213 SER A CA 1
ATOM 1671 C C . SER A 1 213 ? 0.605 1.864 15.286 1.00 85.62 213 SER A C 1
ATOM 1673 O O . SER A 1 213 ? 0.415 1.352 16.384 1.00 85.62 213 SER A O 1
ATOM 1675 N N . ILE A 1 214 ? -0.007 2.988 14.895 1.00 86.12 214 ILE A N 1
ATOM 1676 C CA . ILE A 1 214 ? -0.970 3.713 15.739 1.00 86.12 214 ILE A CA 1
ATOM 1677 C C . ILE A 1 214 ? -2.182 2.826 16.033 1.00 86.12 214 ILE A C 1
ATOM 1679 O O . ILE A 1 214 ? -2.600 2.711 17.175 1.00 86.12 214 ILE A O 1
ATOM 1683 N N . MET A 1 215 ? -2.721 2.146 15.021 1.00 85.19 215 MET A N 1
ATOM 1684 C CA . MET A 1 215 ? -3.875 1.263 15.184 1.00 85.19 215 MET A CA 1
ATOM 1685 C C . MET A 1 215 ? -3.600 0.107 16.144 1.00 85.19 215 MET A C 1
ATOM 1687 O O . MET A 1 215 ? -4.451 -0.204 16.968 1.00 85.19 215 MET A O 1
ATOM 1691 N N . THR A 1 216 ? -2.413 -0.495 16.063 1.00 85.88 216 THR A N 1
ATOM 1692 C CA . THR A 1 216 ? -1.969 -1.545 16.992 1.00 85.88 216 THR A CA 1
ATOM 1693 C C . THR A 1 216 ? -1.895 -1.018 18.426 1.00 85.88 216 THR A C 1
ATOM 1695 O O . THR A 1 216 ? -2.450 -1.640 19.326 1.00 85.88 216 THR A O 1
ATOM 1698 N N . ASP A 1 217 ? -1.246 0.129 18.636 1.00 88.06 217 ASP A N 1
ATOM 1699 C CA . ASP A 1 217 ? -1.066 0.724 19.967 1.00 88.06 217 ASP A CA 1
ATOM 1700 C C . ASP A 1 217 ? -2.406 1.133 20.599 1.00 88.06 217 ASP A C 1
ATOM 1702 O O . ASP A 1 217 ? -2.735 0.713 21.706 1.00 88.06 217 ASP A O 1
ATOM 1706 N N . GLU A 1 218 ? -3.249 1.852 19.855 1.00 86.69 218 GLU A N 1
ATOM 1707 C CA . GLU A 1 218 ? -4.576 2.278 20.314 1.00 86.69 218 GLU A CA 1
ATOM 1708 C C . GLU A 1 218 ? -5.495 1.090 20.621 1.00 86.69 218 GLU A C 1
ATOM 1710 O O . GLU A 1 218 ? -6.272 1.124 21.573 1.00 86.69 218 GLU A O 1
ATOM 1715 N N . LEU A 1 219 ? -5.417 0.016 19.835 1.00 84.94 219 LEU A N 1
ATOM 1716 C CA . LEU A 1 219 ? -6.200 -1.190 20.079 1.00 84.94 219 LEU A CA 1
ATOM 1717 C C . LEU A 1 219 ? -5.776 -1.886 21.381 1.00 84.94 219 LEU A C 1
ATOM 1719 O O . LEU A 1 219 ? -6.626 -2.300 22.173 1.00 84.94 219 LEU A O 1
ATOM 1723 N N . VAL A 1 220 ? -4.466 -1.987 21.617 1.00 85.75 220 VAL A N 1
ATOM 1724 C CA . VAL A 1 220 ? -3.912 -2.547 22.854 1.00 85.75 220 VAL A CA 1
ATOM 1725 C C . VAL A 1 220 ? -4.304 -1.682 24.053 1.00 85.75 220 VAL A C 1
ATOM 1727 O O . VAL A 1 220 ? -4.774 -2.217 25.056 1.00 85.75 220 VAL A O 1
ATOM 1730 N N . GLN A 1 221 ? -4.194 -0.356 23.943 1.00 86.44 221 GLN A N 1
ATOM 1731 C CA . GLN A 1 221 ? -4.615 0.571 24.996 1.00 86.44 221 GLN A CA 1
ATOM 1732 C C . GLN A 1 221 ? -6.113 0.471 25.291 1.00 86.44 221 GLN A C 1
ATOM 1734 O O . GLN A 1 221 ? -6.499 0.396 26.457 1.00 86.44 221 GLN A O 1
ATOM 1739 N N . LEU A 1 222 ? -6.964 0.416 24.258 1.00 83.62 222 LEU A N 1
ATOM 1740 C CA . LEU A 1 222 ? -8.408 0.291 24.448 1.00 83.62 222 LEU A CA 1
ATOM 1741 C C . LEU A 1 222 ? -8.761 -0.993 25.196 1.00 83.62 222 LEU A C 1
ATOM 1743 O O . LEU A 1 222 ? -9.601 -0.957 26.090 1.00 83.62 222 LEU A O 1
ATOM 1747 N N . LYS A 1 223 ? -8.107 -2.112 24.870 1.00 84.06 223 LYS A N 1
ATOM 174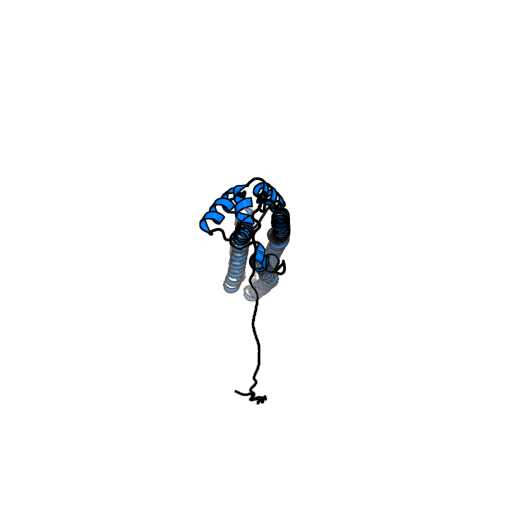8 C CA . LYS A 1 223 ? -8.287 -3.358 25.615 1.00 84.06 223 LYS A CA 1
ATOM 1749 C C . LYS A 1 223 ? -8.009 -3.145 27.102 1.00 84.06 223 LYS A C 1
ATOM 1751 O O . LYS A 1 223 ? -8.873 -3.457 27.913 1.00 84.06 223 LYS A O 1
ATOM 1756 N N . TYR A 1 224 ? -6.845 -2.602 27.461 1.00 83.56 224 TYR A N 1
ATOM 1757 C CA . TYR A 1 224 ? -6.511 -2.359 28.869 1.00 83.56 224 TYR A CA 1
ATOM 1758 C C . TYR A 1 224 ? -7.506 -1.418 29.550 1.00 83.56 224 TYR A C 1
ATOM 1760 O O . TYR A 1 224 ? -7.868 -1.657 30.693 1.00 83.56 224 TYR A O 1
ATOM 1768 N N . TYR A 1 225 ? -8.011 -0.401 28.849 1.00 84.25 225 TYR A N 1
ATOM 1769 C CA . TYR A 1 225 ? -9.048 0.477 29.391 1.00 84.25 225 TYR A CA 1
ATOM 1770 C C . TYR A 1 225 ? -10.383 -0.224 29.621 1.00 84.25 225 TYR A C 1
ATOM 1772 O O . TYR A 1 225 ? -11.036 0.060 30.617 1.00 84.25 225 TYR A O 1
ATOM 1780 N N . VAL A 1 226 ? -10.793 -1.128 28.733 1.00 81.00 226 VAL A N 1
ATOM 1781 C CA . VAL A 1 226 ? -12.020 -1.911 28.922 1.00 81.00 226 VAL A CA 1
ATOM 1782 C C . VAL A 1 226 ? -11.873 -2.868 30.107 1.00 81.00 226 VAL A C 1
ATOM 1784 O O . VAL A 1 226 ? -12.799 -2.965 30.904 1.00 81.00 226 VAL A O 1
ATOM 1787 N N . PHE A 1 227 ? -10.717 -3.521 30.262 1.00 81.00 227 PHE A N 1
ATOM 1788 C CA . PHE A 1 227 ? -10.443 -4.376 31.423 1.00 81.00 227 PHE A CA 1
ATOM 1789 C C . PHE A 1 227 ? -10.390 -3.582 32.735 1.00 81.00 227 PHE A C 1
ATOM 1791 O O . PHE A 1 227 ? -11.053 -3.973 33.683 1.00 81.00 227 PHE A O 1
ATOM 1798 N N . ASP A 1 228 ? -9.714 -2.431 32.764 1.00 82.44 228 ASP A N 1
ATOM 1799 C CA . ASP A 1 228 ? -9.678 -1.520 33.922 1.00 82.44 228 ASP A CA 1
ATOM 1800 C C . ASP A 1 228 ? -11.093 -1.079 34.343 1.00 82.44 228 ASP A C 1
ATOM 1802 O O . ASP A 1 228 ? -11.437 -1.100 35.519 1.00 82.44 228 ASP A O 1
ATOM 1806 N N . VAL A 1 229 ? -11.964 -0.750 33.381 1.00 80.44 229 VAL A N 1
ATOM 1807 C CA . VAL A 1 229 ? -13.370 -0.406 33.668 1.00 80.44 229 VAL A CA 1
ATOM 1808 C C . VAL A 1 229 ? -14.159 -1.609 34.193 1.00 80.44 229 VAL A C 1
ATOM 1810 O O . VAL A 1 229 ? -14.998 -1.441 35.072 1.00 80.44 229 VAL A O 1
ATOM 1813 N N . LEU A 1 230 ? -13.907 -2.814 33.676 1.00 76.56 230 LEU A N 1
ATOM 1814 C CA . LEU A 1 230 ? -14.563 -4.037 34.144 1.00 76.56 230 LEU A CA 1
ATOM 1815 C C . LEU A 1 230 ? -14.108 -4.441 35.556 1.00 76.56 230 LEU A C 1
ATOM 1817 O O . LEU A 1 230 ? -14.941 -4.860 36.353 1.00 76.56 230 LEU A O 1
ATOM 1821 N N . GLU A 1 231 ? -12.822 -4.284 35.878 1.00 74.25 231 GLU A N 1
ATOM 1822 C CA . GLU A 1 231 ? -12.255 -4.556 37.208 1.00 74.25 231 GLU A CA 1
ATOM 1823 C C . GLU A 1 231 ? -12.731 -3.550 38.262 1.00 74.25 231 GLU A C 1
ATOM 1825 O O . GLU A 1 231 ? -12.893 -3.897 39.429 1.00 74.25 231 GLU A O 1
ATOM 1830 N N . GLN A 1 232 ? -13.019 -2.311 37.856 1.00 70.00 232 GLN A N 1
ATOM 1831 C CA . GLN A 1 232 ? -13.573 -1.271 38.727 1.00 70.00 232 GLN A CA 1
ATOM 1832 C C . GLN A 1 232 ? -15.052 -1.478 39.081 1.00 70.00 232 GLN A C 1
ATOM 1834 O O . GLN A 1 232 ? -15.643 -0.581 39.687 1.00 70.00 232 GLN A O 1
ATOM 1839 N N . GLN A 1 233 ? -15.666 -2.617 38.729 1.00 62.31 233 GLN A N 1
ATOM 1840 C CA . GLN A 1 233 ? -17.037 -2.921 39.125 1.00 62.31 233 GLN A CA 1
ATOM 1841 C C . GLN A 1 233 ? -17.148 -2.812 40.658 1.00 62.31 233 GLN A C 1
ATOM 1843 O O . GLN A 1 233 ? -16.566 -3.627 41.376 1.00 62.31 233 GLN A O 1
ATOM 1848 N N . PRO A 1 234 ? -17.874 -1.815 41.197 1.00 48.28 234 PRO A N 1
ATOM 1849 C CA . PRO A 1 234 ? -18.075 -1.744 42.631 1.00 48.28 234 PRO A CA 1
ATOM 1850 C C . PRO A 1 234 ? -18.884 -2.974 43.051 1.00 48.28 234 PRO A C 1
ATOM 1852 O O . PRO A 1 234 ? -19.798 -3.385 42.333 1.00 48.28 234 PRO A O 1
ATOM 1855 N N . GLU A 1 235 ? -18.605 -3.517 44.235 1.00 45.00 235 GLU A N 1
ATOM 1856 C CA . GLU A 1 235 ? -19.371 -4.566 44.937 1.00 45.00 235 GLU A CA 1
ATOM 1857 C C . GLU A 1 235 ? -20.849 -4.187 45.220 1.00 45.00 235 GLU A C 1
ATOM 1859 O O . GLU A 1 235 ? -21.477 -4.644 46.171 1.00 45.00 235 GLU A O 1
ATOM 1864 N N . GLN A 1 236 ? -21.468 -3.326 44.422 1.00 40.16 236 GLN A N 1
ATOM 1865 C CA . GLN A 1 236 ? -22.868 -2.969 44.535 1.00 40.16 236 GLN A CA 1
ATOM 1866 C C . GLN A 1 236 ? -23.704 -3.887 43.650 1.00 40.16 236 GLN A C 1
ATOM 1868 O O . GLN A 1 236 ? -24.079 -3.501 42.551 1.00 40.16 236 GLN A O 1
ATOM 1873 N N . THR A 1 237 ? -23.980 -5.106 44.125 1.00 37.91 237 THR A N 1
ATOM 1874 C CA . THR A 1 237 ? -25.334 -5.710 44.190 1.00 37.91 237 THR A CA 1
ATOM 1875 C C . THR A 1 237 ? -25.277 -7.032 44.984 1.00 37.91 237 THR A C 1
ATOM 1877 O O . THR A 1 237 ? -25.579 -8.098 44.463 1.00 37.91 237 THR A O 1
ATOM 1880 N N . GLN A 1 238 ? -24.906 -6.984 46.265 1.00 35.97 238 GLN A N 1
ATOM 1881 C CA . GLN A 1 238 ? -25.429 -7.918 47.276 1.00 35.97 238 GLN A CA 1
ATOM 1882 C C . GLN A 1 238 ? -25.687 -7.139 48.568 1.00 35.97 238 GLN A C 1
ATOM 1884 O O . GLN A 1 238 ? -24.962 -7.234 49.550 1.00 35.97 238 GLN A O 1
ATOM 1889 N N . THR A 1 239 ? -26.728 -6.310 48.557 1.00 33.56 239 THR A N 1
ATOM 1890 C CA . THR A 1 239 ? -27.302 -5.745 49.781 1.00 33.56 239 THR A CA 1
ATOM 1891 C C . THR A 1 239 ? -28.660 -6.403 49.985 1.00 33.56 239 THR A C 1
ATOM 1893 O O . THR A 1 239 ? -29.681 -5.923 49.501 1.00 33.56 239 THR A O 1
ATOM 1896 N N . THR A 1 240 ? -28.673 -7.542 50.672 1.00 31.66 240 THR A N 1
ATOM 1897 C CA . THR A 1 240 ? -29.870 -8.012 51.378 1.00 31.66 240 THR A CA 1
ATOM 1898 C C . THR A 1 240 ? -29.706 -7.573 52.836 1.00 31.66 240 THR A C 1
ATOM 1900 O O . THR A 1 240 ? -28.751 -8.015 53.474 1.00 31.66 240 THR A O 1
ATOM 1903 N N . PRO A 1 241 ? -30.544 -6.662 53.370 1.00 38.38 241 PRO A N 1
ATOM 1904 C CA . PRO A 1 241 ? -30.465 -6.255 54.771 1.00 38.38 241 PRO A CA 1
ATOM 1905 C C . PRO A 1 241 ? -30.997 -7.352 55.721 1.00 38.38 241 PRO A C 1
ATOM 1907 O O . PRO A 1 241 ? -31.796 -8.185 55.289 1.00 38.38 241 PRO A O 1
ATOM 1910 N N . PRO A 1 242 ? -30.581 -7.343 57.003 1.00 49.59 242 PRO A N 1
ATOM 1911 C CA . PRO A 1 242 ? -30.848 -8.390 57.990 1.00 49.59 242 PRO A CA 1
ATOM 1912 C C . PRO A 1 242 ? -32.137 -8.148 58.800 1.00 49.59 242 PRO A C 1
ATOM 1914 O O . PRO A 1 242 ? -32.506 -6.994 59.008 1.00 49.59 242 PRO A O 1
ATOM 1917 N N . ALA A 1 243 ? -32.752 -9.246 59.265 1.00 33.72 243 ALA A N 1
ATOM 1918 C CA . ALA A 1 243 ? -33.709 -9.429 60.384 1.00 33.72 243 ALA A CA 1
ATOM 1919 C C . ALA A 1 243 ? -34.729 -10.518 59.982 1.00 33.72 243 ALA A C 1
ATOM 1921 O O . ALA A 1 243 ? -35.197 -10.523 58.851 1.00 33.72 243 ALA A O 1
ATOM 1922 N N . ASP A 1 244 ? -35.188 -11.468 60.790 1.00 33.72 244 ASP A N 1
ATOM 1923 C CA . ASP A 1 244 ? -34.908 -11.883 62.158 1.00 33.72 244 ASP A CA 1
ATOM 1924 C C . ASP A 1 244 ? -35.611 -13.247 62.350 1.00 33.72 244 ASP A C 1
ATOM 1926 O O . ASP A 1 244 ? -36.691 -13.477 61.813 1.00 33.72 244 ASP A O 1
ATOM 1930 N N . THR A 1 245 ? -34.994 -14.120 63.146 1.00 32.25 245 THR A N 1
ATOM 1931 C CA . THR A 1 245 ? -35.628 -15.039 64.115 1.00 32.25 245 THR A CA 1
ATOM 1932 C C . THR A 1 245 ? -36.819 -15.920 63.687 1.00 32.25 245 THR A C 1
ATOM 1934 O O . THR A 1 245 ? -37.955 -15.473 63.753 1.00 32.25 245 THR A O 1
ATOM 1937 N N . VAL A 1 246 ? -36.590 -17.233 63.506 1.00 31.67 246 VAL A N 1
ATOM 1938 C CA . VAL A 1 246 ? -37.435 -18.288 64.122 1.00 31.67 246 VAL A CA 1
ATOM 1939 C C . VAL A 1 246 ? -36.569 -19.505 64.481 1.00 31.67 246 VAL A C 1
ATOM 1941 O O . VAL A 1 246 ? -36.178 -20.301 63.631 1.00 31.67 246 VAL A O 1
ATOM 1944 N N . THR A 1 247 ? -36.297 -19.646 65.776 1.00 31.30 247 THR A N 1
ATOM 1945 C CA . THR A 1 247 ? -35.978 -20.907 66.461 1.00 31.30 247 THR A CA 1
ATOM 1946 C C . THR A 1 247 ? -37.174 -21.852 66.359 1.00 31.30 247 THR A C 1
ATOM 1948 O O . THR A 1 247 ? -38.269 -21.392 66.648 1.00 31.30 247 THR A O 1
ATOM 1951 N N . VAL A 1 248 ? -36.975 -23.134 66.022 1.00 31.44 248 VAL A N 1
ATOM 1952 C CA . VAL A 1 248 ? -37.507 -24.329 66.729 1.00 31.44 248 VAL A CA 1
ATOM 1953 C C . VAL A 1 248 ? -36.950 -25.589 66.042 1.0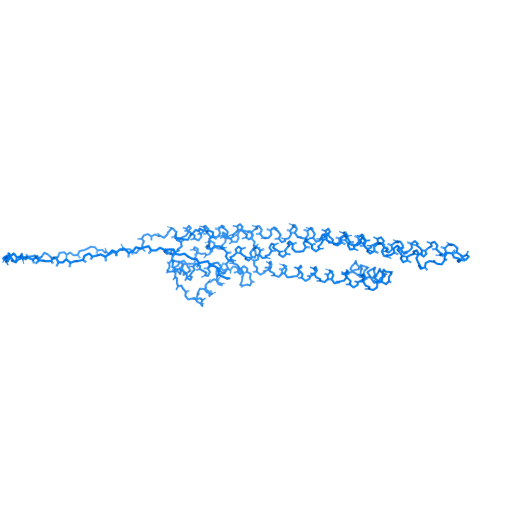0 31.44 248 VAL A C 1
ATOM 1955 O O . VAL A 1 248 ? -37.316 -25.908 64.915 1.00 31.44 248 VAL A O 1
ATOM 1958 N N . THR A 1 249 ? -36.126 -26.341 66.771 1.00 32.81 249 THR A N 1
ATOM 1959 C CA . THR A 1 249 ? -36.039 -27.810 66.662 1.00 32.81 249 THR A CA 1
ATOM 1960 C C . THR A 1 249 ? -36.838 -28.372 67.844 1.00 32.81 249 THR A C 1
ATOM 1962 O O . THR A 1 249 ? -36.814 -27.767 68.920 1.00 32.81 249 THR A O 1
ATOM 1965 N N . PRO A 1 250 ? -37.534 -29.510 67.692 1.00 38.25 250 PRO A N 1
ATOM 1966 C CA . PRO A 1 250 ? -36.981 -30.692 68.346 1.00 38.25 250 PRO A CA 1
ATOM 1967 C C . PRO A 1 250 ? -37.078 -31.986 67.521 1.00 38.25 250 PRO A C 1
ATOM 1969 O O . PRO A 1 250 ? -37.933 -32.174 66.661 1.00 38.25 250 PRO A O 1
ATOM 1972 N N . GLN A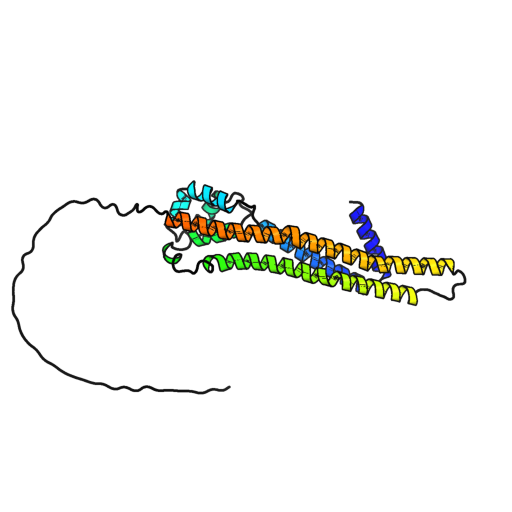 1 251 ? -36.130 -32.854 67.859 1.00 32.50 251 GLN A N 1
ATOM 1973 C CA . GLN A 1 251 ? -35.915 -34.252 67.490 1.00 32.50 251 GLN A CA 1
ATOM 1974 C C . GLN A 1 251 ? -37.101 -35.163 67.889 1.00 32.50 251 GLN A C 1
ATOM 1976 O O . GLN A 1 251 ? -37.920 -34.773 68.726 1.00 32.50 251 GLN A O 1
ATOM 1981 N N . PRO A 1 252 ? -37.139 -36.412 67.389 1.00 36.94 252 PRO A N 1
ATOM 1982 C CA . PRO A 1 252 ? -36.915 -37.512 68.334 1.00 36.94 252 PRO A CA 1
ATOM 1983 C C . PRO A 1 252 ? -35.971 -38.630 67.835 1.00 36.94 252 PRO A C 1
ATOM 1985 O O . PRO A 1 252 ? -35.867 -38.915 66.644 1.00 36.94 252 PRO A O 1
ATOM 1988 N N . GLU A 1 253 ? -35.266 -39.193 68.821 1.00 33.22 253 GLU A N 1
ATOM 1989 C CA . GLU A 1 253 ? -34.650 -40.532 68.969 1.00 33.22 253 GLU A CA 1
ATOM 1990 C C . GLU A 1 253 ? -35.497 -41.682 68.369 1.00 33.22 253 GLU A C 1
ATOM 1992 O O . GLU A 1 253 ? -36.703 -41.521 68.218 1.00 33.22 253 GLU A O 1
ATOM 1997 N N . ASP A 1 254 ? -35.059 -42.915 68.094 1.00 33.25 254 ASP A N 1
ATOM 1998 C CA . ASP A 1 254 ? -33.804 -43.695 68.022 1.00 33.25 254 ASP A CA 1
ATOM 1999 C C . ASP A 1 254 ? -34.248 -45.128 67.574 1.00 33.25 254 ASP A C 1
ATOM 2001 O O . ASP A 1 254 ? -35.448 -45.398 67.499 1.00 33.25 254 ASP A O 1
ATOM 2005 N N . THR A 1 255 ? -33.303 -46.055 67.358 1.00 30.62 255 THR A N 1
ATOM 2006 C CA . THR A 1 255 ? -33.384 -47.508 67.046 1.00 30.62 255 THR A CA 1
ATOM 2007 C C . THR A 1 255 ? -33.470 -47.883 65.556 1.00 30.62 255 THR A C 1
ATOM 2009 O O . THR A 1 255 ? -34.336 -47.419 64.832 1.00 30.62 255 THR A O 1
ATOM 2012 N N . GLY A 1 256 ? -32.632 -48.751 64.975 1.00 28.44 256 GLY A N 1
ATOM 2013 C CA . GLY A 1 256 ? -31.468 -49.502 65.443 1.00 28.44 256 GLY A CA 1
ATOM 2014 C C . GLY A 1 256 ? -30.995 -50.508 64.364 1.00 28.44 256 GLY A C 1
ATOM 2015 O O . GLY A 1 256 ? -31.812 -51.057 63.639 1.00 28.44 256 GLY A O 1
ATOM 2016 N N . ILE A 1 257 ? -29.676 -50.764 64.322 1.00 32.06 257 ILE A N 1
ATOM 2017 C CA . ILE A 1 257 ? -29.034 -52.103 64.244 1.00 32.06 257 ILE A CA 1
ATOM 2018 C C . ILE A 1 257 ? -29.043 -52.916 62.902 1.00 32.06 257 ILE A C 1
ATOM 2020 O O . ILE A 1 257 ? -30.051 -53.485 62.510 1.00 32.06 257 ILE A O 1
ATOM 2024 N N . VAL A 1 258 ? -27.812 -53.107 62.354 1.00 31.42 258 VAL A N 1
ATOM 2025 C CA . VAL A 1 258 ? -27.187 -54.344 61.753 1.00 31.42 258 VAL A CA 1
ATOM 2026 C C . VAL A 1 258 ? -27.548 -54.721 60.293 1.00 31.42 258 VAL A C 1
ATOM 2028 O O . VAL A 1 258 ? -28.712 -54.871 59.965 1.00 31.42 258 VAL A O 1
ATOM 2031 N N . GLN A 1 259 ? -26.634 -54.758 59.299 1.00 32.44 259 GLN A N 1
ATOM 2032 C CA . GLN A 1 259 ? -25.421 -55.580 58.999 1.00 32.44 259 GLN A CA 1
ATOM 2033 C C . GLN A 1 259 ? -25.704 -56.674 57.933 1.00 32.44 259 GLN A C 1
ATOM 2035 O O . GLN A 1 259 ? -26.514 -57.557 58.190 1.00 32.44 259 GLN A O 1
ATOM 2040 N N . LYS A 1 260 ? -24.974 -56.647 56.797 1.00 32.34 260 LYS A N 1
ATOM 2041 C CA . LYS A 1 260 ? -24.433 -57.762 55.948 1.00 32.34 260 LYS A CA 1
ATOM 2042 C C . LYS A 1 260 ? -24.300 -57.296 54.483 1.00 32.34 260 LYS A C 1
ATOM 2044 O O . LYS A 1 260 ? -25.266 -56.787 53.938 1.00 32.34 260 LYS A O 1
ATOM 2049 N N . VAL A 1 261 ? -23.100 -57.206 53.893 1.00 35.50 261 VAL A N 1
ATOM 2050 C CA . VAL A 1 261 ? -22.218 -58.268 53.333 1.00 35.50 261 VAL A CA 1
ATOM 2051 C C . VAL A 1 261 ? -22.795 -58.932 52.078 1.00 35.50 261 VAL A C 1
ATOM 2053 O O . VAL A 1 261 ? -23.724 -59.714 52.201 1.00 35.50 261 VAL A O 1
ATOM 2056 N N . GLU A 1 262 ? -22.197 -58.628 50.919 1.00 34.72 262 GLU A N 1
ATOM 2057 C CA . GLU A 1 262 ? -21.598 -59.543 49.912 1.00 34.72 262 GLU A CA 1
ATOM 2058 C C . GLU A 1 262 ? -21.019 -58.646 48.785 1.00 34.72 262 GLU A C 1
ATOM 2060 O O . GLU A 1 262 ? -21.681 -57.712 48.341 1.00 34.72 262 GLU A O 1
ATOM 2065 N N . GLU A 1 263 ? -19.704 -58.631 48.511 1.00 35.84 263 GLU A N 1
ATOM 2066 C CA . GLU A 1 263 ? -18.978 -59.537 47.584 1.00 35.84 263 GLU A CA 1
ATOM 2067 C C . GLU A 1 263 ? -19.674 -59.657 46.213 1.00 35.84 263 GLU A C 1
ATOM 2069 O O . GLU A 1 263 ? -20.873 -59.856 46.141 1.00 35.84 263 GLU A O 1
ATOM 2074 N N . GLN A 1 264 ? -19.059 -59.607 45.035 1.00 32.22 264 GLN A N 1
ATOM 2075 C CA . GLN A 1 264 ? -17.692 -59.559 44.519 1.00 32.22 264 GLN A CA 1
ATOM 2076 C C . GLN A 1 264 ? -17.902 -59.490 42.984 1.00 32.22 264 GLN A C 1
ATOM 2078 O O . GLN A 1 264 ? -18.869 -60.071 42.497 1.00 32.22 264 GLN A O 1
ATOM 2083 N N . LYS A 1 265 ? -17.031 -58.844 42.200 1.00 35.47 265 LYS A N 1
ATOM 2084 C CA . LYS A 1 265 ? -16.228 -59.519 41.155 1.00 35.47 265 LYS A CA 1
ATOM 2085 C C . LYS A 1 265 ? -15.463 -58.511 40.296 1.00 35.47 265 LYS A C 1
ATOM 2087 O O . LYS A 1 265 ? -16.007 -57.671 39.590 1.00 35.47 265 LYS A O 1
ATOM 2092 N N . THR A 1 266 ? -14.161 -58.684 40.406 1.00 31.22 266 THR A N 1
ATOM 2093 C CA . THR A 1 266 ? -13.037 -58.199 39.621 1.00 31.22 266 THR A CA 1
ATOM 2094 C C . THR A 1 266 ? -13.060 -58.695 38.169 1.00 31.22 266 THR A C 1
ATOM 2096 O O . THR A 1 266 ? -13.639 -59.736 37.865 1.00 31.22 266 THR A O 1
ATOM 2099 N N . VAL A 1 267 ? -12.323 -57.975 37.320 1.00 41.25 267 VAL A N 1
ATOM 2100 C CA . VAL A 1 267 ? -11.291 -58.425 36.356 1.00 41.25 267 VAL A CA 1
ATOM 2101 C C . VAL A 1 267 ? -11.425 -57.581 35.076 1.00 41.25 267 VAL A C 1
ATOM 2103 O O . VAL A 1 267 ? -12.436 -57.667 34.393 1.00 41.25 267 VAL A O 1
ATOM 2106 N N . ASP A 1 268 ? -10.593 -56.568 34.834 1.00 34.59 268 ASP A N 1
ATOM 2107 C CA . ASP A 1 268 ? -9.160 -56.530 34.467 1.00 34.59 268 ASP A CA 1
ATOM 2108 C C . ASP A 1 268 ? -8.833 -56.825 32.993 1.00 34.59 268 ASP A C 1
ATOM 2110 O O . ASP A 1 268 ? -9.403 -57.709 32.362 1.00 34.59 268 ASP A O 1
ATOM 2114 N N . SER A 1 269 ? -7.774 -56.137 32.554 1.00 39.00 269 SER A N 1
ATOM 2115 C CA . SER A 1 269 ? -6.986 -56.262 31.313 1.00 39.00 269 SER A CA 1
ATOM 2116 C C . SER A 1 269 ? -7.510 -55.500 30.083 1.00 39.00 269 SER A C 1
ATOM 2118 O O . SER A 1 269 ? -8.521 -55.862 29.501 1.00 39.00 269 SER A O 1
ATOM 2120 N N . LYS A 1 270 ? -6.950 -54.350 29.668 1.00 37.41 270 LYS A N 1
ATOM 2121 C CA . LYS A 1 270 ? -5.550 -53.923 29.412 1.00 37.41 270 LYS A CA 1
ATOM 2122 C C . LYS A 1 270 ? -4.982 -54.458 28.090 1.00 37.41 270 LYS A C 1
ATOM 2124 O O . LYS A 1 270 ? -4.904 -55.662 27.893 1.00 37.41 270 LYS A O 1
ATOM 2129 N N . SER A 1 271 ? -4.396 -53.505 27.349 1.00 37.50 271 SER A N 1
ATOM 2130 C CA . SER A 1 271 ? -3.357 -53.647 26.311 1.00 37.50 271 SER A CA 1
ATOM 2131 C C . SER A 1 271 ? -3.804 -54.157 24.939 1.00 37.50 271 SER A C 1
ATOM 2133 O O . SER A 1 271 ? -4.615 -55.061 24.854 1.00 37.50 271 SER A O 1
ATOM 2135 N N . LYS A 1 272 ? -3.252 -53.695 23.815 1.00 40.12 272 LYS A N 1
ATOM 2136 C CA . LYS A 1 272 ? -2.328 -52.598 23.453 1.00 40.12 272 LYS A CA 1
ATOM 2137 C C . LYS A 1 272 ? -2.101 -52.759 21.944 1.00 40.12 272 LYS A C 1
ATOM 2139 O O . LYS A 1 272 ? -2.099 -53.904 21.507 1.00 40.12 272 LYS A O 1
ATOM 2144 N N . ASP A 1 273 ? -1.754 -51.661 21.268 1.00 36.69 273 ASP A N 1
ATOM 2145 C CA . ASP A 1 273 ? -0.953 -51.616 20.028 1.00 36.69 273 ASP A CA 1
ATOM 2146 C C . ASP A 1 273 ? -1.547 -52.330 18.797 1.00 36.69 273 ASP A C 1
ATOM 2148 O O . ASP A 1 273 ? -2.327 -53.263 18.887 1.00 36.69 273 ASP A O 1
ATOM 2152 N N . SER A 1 274 ? -1.190 -52.037 17.558 1.00 43.78 274 SER A N 1
ATOM 2153 C CA . SER A 1 274 ? -0.575 -50.927 16.828 1.00 43.78 274 SER A CA 1
ATOM 2154 C C . SER A 1 274 ? -0.530 -51.466 15.391 1.00 43.78 274 SER A C 1
ATOM 2156 O O . SER A 1 274 ? -0.310 -52.665 15.217 1.00 43.78 274 SER A O 1
ATOM 2158 N N . ASN A 1 275 ? -0.773 -50.621 14.393 1.00 35.22 275 ASN A N 1
ATOM 2159 C CA . ASN A 1 275 ? -0.135 -50.604 13.063 1.00 35.22 275 ASN A CA 1
ATOM 2160 C C . ASN A 1 275 ? -1.047 -49.840 12.103 1.00 35.22 275 ASN A C 1
ATOM 2162 O O . ASN A 1 275 ? -2.249 -50.084 12.051 1.00 35.22 275 ASN A O 1
ATOM 2166 N N . GLU A 1 276 ? -0.575 -48.744 11.521 1.00 39.97 276 GLU A N 1
ATOM 2167 C CA . GLU A 1 276 ? 0.415 -48.663 10.430 1.00 39.97 276 GLU A CA 1
ATOM 2168 C C . GLU A 1 276 ? -0.116 -49.174 9.084 1.00 39.97 276 GLU A C 1
ATOM 2170 O O . GLU A 1 276 ? -0.600 -50.296 8.949 1.00 39.97 276 GLU A O 1
ATOM 2175 N N . ASP A 1 277 ? 0.070 -48.274 8.118 1.00 44.59 277 ASP A N 1
ATOM 2176 C CA . ASP A 1 277 ? 0.094 -48.407 6.666 1.00 44.59 277 ASP A CA 1
ATOM 2177 C C . ASP A 1 277 ? -1.211 -48.594 5.878 1.00 44.59 277 ASP A C 1
ATOM 2179 O O . ASP A 1 277 ? -1.739 -49.694 5.697 1.00 44.59 277 ASP A O 1
ATOM 2183 N N . LYS A 1 278 ? -1.620 -47.490 5.233 1.00 44.59 278 LYS A N 1
ATOM 2184 C CA . LYS A 1 278 ? -1.443 -47.317 3.779 1.00 44.59 278 LYS A CA 1
ATOM 2185 C C . LYS A 1 278 ? -1.528 -45.857 3.340 1.00 44.59 278 LYS A C 1
ATOM 2187 O O . LYS A 1 278 ? -2.340 -45.113 3.930 1.00 44.59 278 LYS A O 1
#

Sequence (278 aa):
MDFLFHIFETFSEITSAIGWIFALAFCVSLVILAILLANSMQRLKKYGCKAGLARELKSRILESSKFLNMLYRGNVHAAEAGKELMHILPDKNKHLLFREFLGRFLSRPVQNLESQPSLQSLSDEFAIVSSIQRSVSAIRSVAAILPAVGLCGTLMGMFRAFTGTDFNDPDMQNVMTELMMDFGTALWTTILAVIIKVWADIWCSFGPQRQVSIMTDELVQLKYYVFDVLEQQPEQTQTTPPADTVTVTPQPEDTGIVQKVEEQKTVDSKSKDSNEDK

=== Feature glossary ===
A reading guide for the features in this record.

Start from the sequence.

  · Sequence gives the chain of amino acids in standard one-letter code (A=alanine, C=cysteine, …, Y=tyrosine), read N→C. It is the only feature that is directly encoded by the gene; all structural features are derived from the folded form of this sequence.

Fold it, and you get atomic coordinates and the backbone conformation that goes with them.

  · Structure coordinates are given as an mmCIF _atom_site loop: one row per atom with element, residue name, chain id, sequence number, and x/y/z position in Å. Only the four main-chain atoms per residue are included here; side chains are omitted to keep the record compact.

  · Backbone dihedral angles. Every residue except chain termini has a φ (preceding-C → N → Cα → C) and a ψ (N → Cα → C → next-N). They are reported in degrees following the IUPAC sign convention. Secondary structure is essentially a statement about which (φ, ψ) basin each residue occupies.

  · Eight-state secondary structure (DSSP): H is the canonical α-helix, G the tighter 3₁₀-helix, I the wider π-helix; E/B are β-structure, T and S are turns and bends, and '-' is everything else. DSSP derives these from the pattern of main-chain N–H···O=C hydrogen bonds, not from the sequence.

  · SS3 is a coarse helix/strand/coil call (letters a/b/c) made by the P-SEA algorithm from inter-Cα distances and dihedrals. It is less detailed than DSSP but needs only Cα positions.

Summarize the fold with a handful of shape descriptors and a per-residue structural alphabet.

  · Radius of gyration (Rg) is the root-mean-square distance of Cα atoms from their centroid — a single number for overall size and compactness. A globular domain of N residues has Rg ≈ 2.2·N^0.38 Å; an extended or disordered chain has a much larger Rg. The Cα contact count is the number of residue pairs whose Cα atoms are within 8 Å and are more than four positions apart in sequence — a standard proxy for tertiary packing density. The bounding box is the smallest axis-aligned box enclosing all Cα atoms.

  · 3Di is Foldseek's structural alphabet. Each residue is assigned one of twenty discrete states based on how its Cα sits relative to its spatial (not sequential) neighbors. Aligning 3Di strings finds structural homologs roughly as well as full 3D superposition, but orders of magnitude faster.

  · Solvent-accessible surface area (SASA) is the area in Å² traced out by the centre of a 1.4 Å probe sphere (a water molecule) rolled over the protein's van der Waals surface (Shrake–Rupley / Lee–Richards construction). Buried residues have near-zero SASA; fully exposed residues can exceed 200 Å². The total SASA scales roughly with the number of surface residues.

Ask how reliable the model is.

  · For AlphaFold models, the B-factor field carries pLDDT — the model's own estimate of local accuracy on a 0–100 scale. Regions with pLDDT<50 should be treated as essentially unmodeled; they often correspond to intrinsically disordered segments.

  · For experimental (PDB) structures, the B-factor (temperature factor) quantifies the positional spread of each atom in the crystal — a combination of thermal vibration and static disorder — in units of Å². High B-factors mark flexible loops or poorly resolved regions; low B-factors mark the rigid, well-ordered core.

  · Predicted Aligned Error (PAE) is an AlphaFold confidence matrix: entry (i, j) is the expected error in the position of residue j, in ångströms, when the prediction is superimposed on the true structure at residue i. Low PAE within a block of residues means that block is internally rigid and well-predicted; high PAE between two blocks means their relative placement is uncertain even if each block individually is confident.

Place it in context: what it resembles, what it is annotated as, and how it looks.

  · Structural nearest neighbors (via Foldseek easy-search vs the PDB). Reported per hit: target PDB id, E-value, and alignment TM-score. A TM-score above ~0.5 is the conventional threshold for 'same fold'.

  · Functional annotations link the protein to curated databases. InterPro entries identify conserved domains and families by matching the sequence against member-database signatures (Pfam, PROSITE, CDD, …). Gene Ontology (GO) terms describe molecular function, biological process, and cellular component in a controlled vocabulary. CATH places the structure in a hierarchical fold classification (Class/Architecture/Topology/Homologous-superfamily). The organism is the source species.

  · The contact map is a binary N×N matrix image: pixel (i, j) is dark where Cα_i and Cα_j are within 8 Å and |i−j|>4. Because the |i−j|>4 filter removes local helical contacts, off-diagonal stripes parallel to the main diagonal indicate parallel β-sheets; stripes perpendicular to it indicate antiparallel β-sheets. The Ramachandran plot scatters every residue's (φ, ψ) pair against the sterically allowed regions. The PAE heatmap renders the predicted-aligned-error matrix.

  · Six rendered views show the 3D structure from the faces of a cube — i.e. along ±x, ±y, ±z. Rendering representation is drawn randomly per protein from cartoon (secondary-structure ribbons), sticks (backbone bonds), or molecular surface; coloring is either N→C rainbow (blue at the N-terminus through red at the C-terminus) or one color per chain.